Protein 6GAQ (pdb70)

InterPro domains:
  IPR001094 Flavodoxin-like [PR00369] (12-25)
  IPR001094 Flavodoxin-like [PR00369] (60-71)
  IPR001094 Flavodoxin-like [PR00369] (89-99)
  IPR008254 Flavodoxin/nitric oxide synthase [PF00258] (13-141)
  IPR008254 Flavodoxin/nitric oxide synthase [PS50902] (11-151)
  IPR010087 Flavodoxin, short chain [TIGR01753] (11-150)
  IPR029039 Flavoprotein-like superfamily [G3DSA:3.40.50.360] (1-154)
  IPR029039 Flavoprotein-like superfamily [SSF52218] (10-153)
  IPR050619 Flavodoxin [PTHR42809] (9-153)

CATH classification: 3.40.50.360

Organism: Bacillus cereus (strain ATCC 14579 / DSM 31 / CCUG 7414 / JCM 2152 / NBRC 15305 / NCIMB 9373 / NCTC 2599 / NRRL B-3711) (NCBI:txid226900)

Structure (mmCIF, N/CA/C/O backbone):
data_6GAQ
#
_entry.id   6GAQ
#
_cell.length_a   101.010
_cell.length_b   125.451
_cell.length_c   59.260
_cell.angle_alpha   90.00
_cell.angle_beta   90.00
_cell.angle_gamma   90.00
#
_symmetry.space_group_name_H-M   'C 2 2 21'
#
loop_
_entity.id
_entity.type
_entity.pdbx_description
1 polymer Flavodoxin
2 non-polymer 'FLAVIN MONONUCLEOTIDE'
3 non-polymer 'CALCIUM ION'
4 non-polymer 'TETRAETHYLENE GLYCOL'
5 non-polymer 'SODIUM ION'
6 water water
#
loop_
_atom_site.group_PDB
_atom_site.id
_atom_site.type_symbol
_atom_site.label_atom_id
_atom_site.label_alt_id
_atom_site.label_comp_id
_atom_site.label_asym_id
_atom_site.label_entity_id
_atom_site.label_seq_id
_atom_site.pdbx_PDB_ins_code
_atom_site.Cartn_x
_atom_site.Cartn_y
_atom_site.Cartn_z
_atom_site.occupancy
_atom_site.B_iso_or_equiv
_atom_site.auth_seq_id
_atom_site.auth_comp_id
_atom_site.auth_asym_id
_atom_site.auth_atom_id
_atom_site.pdbx_PDB_model_num
ATOM 1 N N . ALA A 1 9 ? -44.812 -19.937 -24.570 1.00 73.86 9 ALA A N 1
ATOM 2 C CA . ALA A 1 9 ? -43.749 -19.597 -23.631 1.00 64.62 9 ALA A CA 1
ATOM 3 C C . ALA A 1 9 ? -44.314 -19.399 -22.229 1.00 64.28 9 ALA A C 1
ATOM 4 O O . ALA A 1 9 ? -45.407 -18.855 -22.064 1.00 74.01 9 ALA A O 1
ATOM 6 N N . LYS A 1 10 ? -43.567 -19.838 -21.216 1.00 55.18 10 LYS A N 1
ATOM 7 C CA . LYS A 1 10 ? -44.063 -19.766 -19.847 1.00 45.34 10 LYS A CA 1
ATOM 8 C C . LYS A 1 10 ? -43.014 -19.251 -18.869 1.00 47.19 10 LYS A C 1
ATOM 9 O O . LYS A 1 10 ? -43.036 -18.074 -18.498 1.00 59.69 10 LYS A O 1
ATOM 15 N N . ILE A 1 11 ? -42.107 -20.120 -18.430 1.00 35.00 11 ILE A N 1
ATOM 16 C CA . ILE A 1 11 ? -41.132 -19.788 -17.398 1.00 49.34 11 ILE A CA 1
ATOM 17 C C . ILE A 1 11 ? -39.738 -19.785 -18.008 1.00 31.19 11 ILE A C 1
ATOM 18 O O . ILE A 1 11 ? -39.377 -20.692 -18.767 1.00 36.95 11 ILE A O 1
ATOM 23 N N . LEU A 1 12 ? -38.958 -18.759 -17.674 1.00 31.63 12 LEU A N 1
ATOM 24 C CA . LEU A 1 12 ? -37.592 -18.611 -18.155 1.00 36.64 12 LEU A CA 1
ATOM 25 C C . LEU A 1 12 ? -36.626 -18.645 -16.980 1.00 41.69 12 LEU A C 1
ATOM 26 O O . LEU A 1 12 ? -36.863 -18.005 -15.949 1.00 40.13 12 LEU A O 1
ATOM 31 N N . ILE A 1 13 ? -35.538 -19.392 -17.141 1.00 27.33 13 ILE A N 1
ATOM 32 C CA . ILE A 1 13 ? -34.475 -19.473 -16.146 1.00 32.28 13 ILE A CA 1
ATOM 33 C C . ILE A 1 13 ? -33.221 -18.894 -16.790 1.00 36.98 13 ILE A C 1
ATOM 34 O O . ILE A 1 13 ? -32.565 -19.557 -17.602 1.00 44.60 13 ILE A O 1
ATOM 39 N N . ALA A 1 14 ? -32.888 -17.656 -16.437 1.00 36.13 14 ALA A N 1
ATOM 40 C CA . ALA A 1 14 ? -31.674 -17.000 -16.905 1.00 33.67 14 ALA A CA 1
ATOM 41 C C . ALA A 1 14 ? -30.656 -17.002 -15.772 1.00 26.87 14 ALA A C 1
ATOM 42 O O . ALA A 1 14 ? -30.928 -16.473 -14.689 1.00 39.25 14 ALA A O 1
ATOM 44 N N . TYR A 1 15 ? -29.491 -17.598 -16.017 1.00 25.68 15 TYR A N 1
ATOM 45 C CA . TYR A 1 15 ? -28.498 -17.793 -14.973 1.00 36.59 15 TYR A CA 1
ATOM 46 C C . TYR A 1 15 ? -27.130 -17.305 -15.428 1.00 30.04 15 TYR A C 1
ATOM 47 O O . TYR A 1 15 ? -26.795 -17.349 -16.615 1.00 34.26 15 TYR A O 1
ATOM 56 N N . ALA A 1 16 ? -26.343 -16.841 -14.459 1.00 42.04 16 ALA A N 1
ATOM 57 C CA . ALA A 1 16 ? -24.944 -16.479 -14.660 1.00 32.66 16 ALA A CA 1
ATOM 58 C C . ALA A 1 16 ? -24.099 -17.435 -13.830 1.00 33.17 16 ALA A C 1
ATOM 59 O O . ALA A 1 16 ? -24.182 -17.433 -12.597 1.00 46.18 16 ALA A O 1
ATOM 61 N N . SER A 1 17 ? -23.294 -18.255 -14.501 1.00 53.90 17 SER A N 1
ATOM 62 C CA . SER A 1 17 ? -22.461 -19.234 -13.821 1.00 36.71 17 SER A CA 1
ATOM 63 C C . SER A 1 17 ? -21.074 -19.245 -14.441 1.00 36.88 17 SER A C 1
ATOM 64 O O . SER A 1 17 ? -20.931 -19.213 -15.666 1.00 59.90 17 SER A O 1
ATOM 67 N N . MET A 1 18 ? -20.057 -19.291 -13.585 1.00 44.26 18 MET A N 1
ATOM 68 C CA . MET A 1 18 ? -18.664 -19.349 -14.010 1.00 43.27 18 MET A CA 1
ATOM 69 C C . MET A 1 18 ? -18.009 -20.692 -13.732 1.00 42.97 18 MET A C 1
ATOM 70 O O . MET A 1 18 ? -17.296 -21.214 -14.592 1.00 44.14 18 MET A O 1
ATOM 75 N N . SER A 1 19 ? -18.240 -21.272 -12.555 1.00 49.97 19 SER A N 1
ATOM 76 C CA . SER A 1 19 ? -17.655 -22.555 -12.193 1.00 41.67 19 SER A CA 1
ATOM 77 C C . SER A 1 19 ? -18.674 -23.687 -12.145 1.00 27.42 19 SER A C 1
ATOM 78 O O . SER A 1 19 ? -18.312 -24.810 -11.778 1.00 44.24 19 SER A O 1
ATOM 81 N N . GLY A 1 20 ? -19.933 -23.427 -12.497 1.00 38.12 20 GLY A N 1
ATOM 82 C CA . GLY A 1 20 ? -20.924 -24.470 -12.658 1.00 22.35 20 GLY A CA 1
ATOM 83 C C . GLY A 1 20 ? -21.882 -24.654 -11.498 1.00 48.88 20 GLY A C 1
ATOM 84 O O . GLY A 1 20 ? -22.855 -25.404 -11.641 1.00 51.51 20 GLY A O 1
ATOM 85 N N . ASN A 1 21 ? -21.644 -23.998 -10.359 1.00 30.90 21 ASN A N 1
ATOM 86 C CA . ASN A 1 21 ? -22.510 -24.201 -9.201 1.00 38.95 21 ASN A CA 1
ATOM 87 C C . ASN A 1 21 ? -23.905 -23.636 -9.447 1.00 36.13 21 ASN A C 1
ATOM 88 O O . ASN A 1 21 ? -24.909 -24.322 -9.223 1.00 34.32 21 ASN A O 1
ATOM 93 N N . THR A 1 22 ? -23.987 -22.384 -9.903 1.00 32.10 22 THR A N 1
ATOM 94 C CA . THR A 1 22 ? -25.288 -21.794 -10.207 1.00 40.97 22 THR A CA 1
ATOM 95 C C . THR A 1 22 ? -25.961 -22.521 -11.364 1.00 37.56 22 THR A C 1
ATOM 96 O O . THR A 1 22 ? -27.185 -22.700 -11.369 1.00 44.68 22 THR A O 1
ATOM 100 N N . GLU A 1 23 ? -25.173 -22.945 -12.355 1.00 37.00 23 GLU A N 1
ATOM 101 C CA . GLU A 1 23 ? -25.722 -23.702 -13.476 1.00 49.70 23 GLU A CA 1
ATOM 102 C C . GLU A 1 23 ? -26.366 -24.999 -13.002 1.00 38.91 23 GLU A C 1
ATOM 103 O O . GLU A 1 23 ? -27.433 -25.387 -13.494 1.00 35.16 23 GLU A O 1
ATOM 109 N N . SER A 1 24 ? -25.735 -25.680 -12.043 1.00 33.20 24 SER A N 1
ATOM 110 C CA . SER A 1 24 ? -26.310 -26.910 -11.505 1.00 32.42 24 SER A CA 1
ATOM 111 C C . SER A 1 24 ? -27.619 -26.633 -10.777 1.00 28.90 24 SER A C 1
ATOM 112 O O . SER A 1 24 ? -28.552 -27.444 -10.831 1.00 27.61 24 SER A O 1
ATOM 115 N N . ILE A 1 25 ? -27.706 -25.494 -10.087 1.00 34.79 25 ILE A N 1
ATOM 116 C CA . ILE A 1 25 ? -28.962 -25.104 -9.453 1.00 39.23 25 ILE A CA 1
ATOM 117 C C . ILE A 1 25 ? -30.028 -24.847 -10.508 1.00 34.63 25 ILE A C 1
ATOM 118 O O . ILE A 1 25 ? -31.191 -25.240 -10.348 1.00 31.73 25 ILE A O 1
ATOM 123 N N . ALA A 1 26 ? -29.649 -24.183 -11.603 1.00 23.03 26 ALA A N 1
ATOM 124 C CA . ALA A 1 26 ? -30.602 -23.909 -12.673 1.00 22.97 26 ALA A CA 1
ATOM 125 C C . ALA A 1 26 ? -31.126 -25.200 -13.289 1.00 28.48 26 ALA A C 1
ATOM 126 O O . ALA A 1 26 ? -32.304 -25.287 -13.658 1.00 26.59 26 ALA A O 1
ATOM 128 N N . ASP A 1 27 ? -30.267 -26.216 -13.404 1.00 31.00 27 ASP A N 1
ATOM 129 C CA . ASP A 1 27 ? -30.700 -27.492 -13.966 1.00 28.95 27 ASP A CA 1
ATOM 130 C C . ASP A 1 27 ? -31.709 -28.183 -13.057 1.00 26.71 27 ASP A C 1
ATOM 131 O O . ASP A 1 27 ? -32.695 -28.756 -13.537 1.00 32.27 27 ASP A O 1
ATOM 136 N N . LEU A 1 28 ? -31.480 -28.141 -11.742 1.00 35.51 28 LEU A N 1
ATOM 137 C CA . LEU A 1 28 ? -32.403 -28.779 -10.810 1.00 25.78 28 LEU A CA 1
ATOM 138 C C . LEU A 1 28 ? -33.767 -28.100 -10.832 1.00 23.95 28 LEU A C 1
ATOM 139 O O . LEU A 1 28 ? -34.804 -28.773 -10.822 1.00 26.15 28 LEU A O 1
ATOM 144 N N . ILE A 1 29 ? -33.787 -26.766 -10.871 1.00 25.58 29 ILE A N 1
ATOM 145 C CA . ILE A 1 29 ? -35.055 -26.042 -10.861 1.00 29.11 29 ILE A CA 1
ATOM 146 C C . ILE A 1 29 ? -35.851 -26.332 -12.128 1.00 33.65 29 ILE A C 1
ATOM 147 O O . ILE A 1 29 ? -37.076 -26.496 -12.082 1.00 32.90 29 ILE A O 1
ATOM 152 N N . LYS A 1 30 ? -35.171 -26.405 -13.276 1.00 35.93 30 LYS A N 1
ATOM 153 C CA . LYS A 1 30 ? -35.865 -26.670 -14.533 1.00 33.19 30 LYS A CA 1
ATOM 154 C C . LYS A 1 30 ? -36.542 -28.034 -14.518 1.00 36.14 30 LYS A C 1
ATOM 155 O O . LYS A 1 30 ? -37.684 -28.174 -14.973 1.00 35.49 30 LYS A O 1
ATOM 161 N N . VAL A 1 31 ? -35.853 -29.050 -13.996 1.00 27.90 31 VAL A N 1
ATOM 162 C CA . VAL A 1 31 ? -36.404 -30.402 -13.988 1.00 26.65 31 VAL A CA 1
ATOM 163 C C . VAL A 1 31 ? -37.666 -30.463 -13.135 1.00 35.11 31 VAL A C 1
ATOM 164 O O . VAL A 1 31 ? -38.659 -31.098 -13.513 1.00 30.93 31 VAL A O 1
ATOM 168 N N . SER A 1 32 ? -37.654 -29.798 -11.976 1.00 40.70 32 SER A N 1
ATOM 169 C CA . SER A 1 32 ? -38.863 -29.715 -11.160 1.00 32.61 32 SER A CA 1
ATOM 170 C C . SER A 1 32 ? -39.974 -28.995 -11.910 1.00 37.56 32 SER A C 1
ATOM 171 O O . SER A 1 32 ? -41.122 -29.454 -11.939 1.00 39.45 32 SER A O 1
ATOM 174 N N . LEU A 1 33 ? -39.646 -27.856 -12.523 1.00 40.27 33 LEU A N 1
ATOM 175 C CA . LEU A 1 33 ? -40.627 -27.119 -13.306 1.00 38.13 33 LEU A CA 1
ATOM 176 C C . LEU A 1 33 ? -41.065 -27.884 -14.546 1.00 33.21 33 LEU A C 1
ATOM 177 O O . LEU A 1 33 ? -42.119 -27.573 -15.105 1.00 51.13 33 LEU A O 1
ATOM 182 N N . ASP A 1 34 ? -40.275 -28.863 -14.996 1.00 42.79 34 ASP A N 1
ATOM 183 C CA . ASP A 1 34 ? -40.705 -29.712 -16.102 1.00 33.01 34 ASP A CA 1
ATOM 184 C C . ASP A 1 34 ? -41.836 -30.639 -15.675 1.00 43.01 34 ASP A C 1
ATOM 185 O O . ASP A 1 34 ? -42.764 -30.892 -16.450 1.00 37.90 34 ASP A O 1
ATOM 190 N N . ALA A 1 35 ? -41.768 -31.158 -14.445 1.00 37.53 35 ALA A N 1
ATOM 191 C CA . ALA A 1 35 ? -42.742 -32.148 -13.993 1.00 29.79 35 ALA A CA 1
ATOM 192 C C . ALA A 1 35 ? -44.151 -31.573 -13.976 1.00 32.25 35 ALA A C 1
ATOM 193 O O . ALA A 1 35 ? -45.116 -32.266 -14.320 1.00 53.23 35 ALA A O 1
ATOM 195 N N . PHE A 1 36 ? -44.294 -30.320 -13.557 1.00 36.59 36 PHE A N 1
ATOM 196 C CA . PHE A 1 36 ? -45.489 -29.557 -13.882 1.00 41.27 36 PHE A CA 1
ATOM 197 C C . PHE A 1 36 ? -45.395 -29.168 -15.350 1.00 53.78 36 PHE A C 1
ATOM 198 O O . PHE A 1 36 ? -44.380 -28.620 -15.784 1.00 67.17 36 PHE A O 1
ATOM 206 N N . ASP A 1 37 ? -46.437 -29.458 -16.123 1.00 53.15 37 ASP A N 1
ATOM 207 C CA . ASP A 1 37 ? -46.313 -29.333 -17.572 1.00 63.55 37 ASP A CA 1
ATOM 208 C C . ASP A 1 37 ? -46.128 -27.885 -18.021 1.00 53.21 37 ASP A C 1
ATOM 209 O O . ASP A 1 37 ? -46.825 -27.410 -18.924 1.00 62.77 37 ASP A O 1
ATOM 214 N N . HIS A 1 38 ? -45.165 -27.194 -17.410 1.00 39.97 38 HIS A N 1
ATOM 215 C CA . HIS A 1 38 ? -44.773 -25.847 -17.788 1.00 44.26 38 HIS A CA 1
ATOM 216 C C . HIS A 1 38 ? -43.753 -25.892 -18.923 1.00 45.69 38 HIS A C 1
ATOM 217 O O . HIS A 1 38 ? -43.093 -26.907 -19.163 1.00 46.59 38 HIS A O 1
ATOM 224 N N . GLU A 1 39 ? -43.623 -24.765 -19.619 1.00 54.74 39 GLU A N 1
ATOM 225 C CA . GLU A 1 39 ? -42.652 -24.608 -20.698 1.00 42.49 39 GLU A CA 1
ATOM 226 C C . GLU A 1 39 ? -41.451 -23.852 -20.140 1.00 38.42 39 GLU A C 1
ATOM 227 O O . GLU A 1 39 ? -41.529 -22.643 -19.899 1.00 44.31 39 GLU A O 1
ATOM 233 N N . VAL A 1 40 ? -40.344 -24.560 -19.940 1.00 26.22 40 VAL A N 1
ATOM 234 C CA . VAL A 1 40 ? -39.205 -24.052 -19.183 1.00 44.95 40 VAL A CA 1
ATOM 235 C C . VAL A 1 40 ? -38.022 -23.894 -20.129 1.00 34.72 40 VAL A C 1
ATOM 236 O O . VAL A 1 40 ? -37.477 -24.885 -20.631 1.00 42.21 40 VAL A O 1
ATOM 240 N N . VAL A 1 41 ? -37.612 -22.647 -20.359 1.00 31.83 41 VAL A N 1
ATOM 241 C CA . VAL A 1 41 ? -36.444 -22.323 -21.172 1.00 35.90 41 VAL A CA 1
ATOM 242 C C . VAL A 1 41 ? -35.280 -22.005 -20.245 1.00 39.74 41 VAL A C 1
ATOM 243 O O . VAL A 1 41 ? -35.447 -21.314 -19.231 1.00 42.95 41 VAL A O 1
ATOM 247 N N . LEU A 1 42 ? -34.097 -22.513 -20.588 1.00 31.44 42 LEU A N 1
ATOM 248 C CA . LEU A 1 42 ? -32.895 -22.369 -19.774 1.00 32.74 42 LEU A CA 1
ATOM 249 C C . LEU A 1 42 ? -31.845 -21.622 -20.584 1.00 47.75 42 LEU A C 1
ATOM 250 O O . LEU A 1 42 ? -31.391 -22.118 -21.621 1.00 47.12 42 LEU A O 1
ATOM 255 N N . GLN A 1 43 ? -31.456 -20.437 -20.112 1.00 43.82 43 GLN A N 1
ATOM 256 C CA . GLN A 1 43 ? -30.551 -19.574 -20.857 1.00 51.08 43 GLN A CA 1
ATOM 257 C C . GLN A 1 43 ? -29.519 -18.954 -19.927 1.00 46.41 43 GLN A C 1
ATOM 258 O O . GLN A 1 43 ? -29.762 -18.778 -18.731 1.00 47.41 43 GLN A O 1
ATOM 264 N N . GLU A 1 44 ? -28.361 -18.625 -20.494 1.00 39.59 44 GLU A N 1
ATOM 265 C CA . GLU A 1 44 ? -27.391 -17.787 -19.808 1.00 42.46 44 GLU A CA 1
ATOM 266 C C . GLU A 1 44 ? -27.760 -16.320 -19.995 1.00 45.40 44 GLU A C 1
ATOM 267 O O . GLU A 1 44 ? -28.268 -15.916 -21.045 1.00 47.34 44 GLU A O 1
ATOM 273 N N . MET A 1 45 ? -27.507 -15.517 -18.961 1.00 44.38 45 MET A N 1
ATOM 274 C CA . MET A 1 45 ? -27.925 -14.121 -18.987 1.00 55.93 45 MET A CA 1
ATOM 275 C C . MET A 1 45 ? -26.911 -13.201 -19.652 1.00 35.93 45 MET A C 1
ATOM 276 O O . MET A 1 45 ? -27.258 -12.065 -19.994 1.00 66.12 45 MET A O 1
ATOM 281 N N . GLU A 1 46 ? -25.675 -13.653 -19.836 1.00 36.85 46 GLU A N 1
ATOM 282 C CA . GLU A 1 46 ? -24.694 -12.856 -20.555 1.00 51.76 46 GLU A CA 1
ATOM 283 C C . GLU A 1 46 ? -25.077 -12.753 -22.027 1.00 63.77 46 GLU A C 1
ATOM 284 O O . GLU A 1 46 ? -25.580 -13.706 -22.629 1.00 70.72 46 GLU A O 1
ATOM 290 N N . GLY A 1 47 ? -24.844 -11.574 -22.606 1.00 48.85 47 GLY A N 1
ATOM 291 C CA . GLY A 1 47 ? -25.119 -11.348 -24.014 1.00 60.15 47 GLY A CA 1
ATOM 292 C C . GLY A 1 47 ? -26.590 -11.459 -24.352 1.00 61.97 47 GLY A C 1
ATOM 293 O O . GLY A 1 47 ? -26.978 -11.464 -25.524 1.00 77.58 47 GLY A O 1
ATOM 294 N N . MET A 1 48 ? -27.414 -11.542 -23.314 1.00 62.62 48 MET A N 1
ATOM 295 C CA . MET A 1 48 ? -28.849 -11.741 -23.444 1.00 60.88 48 MET A CA 1
ATOM 296 C C . MET A 1 48 ? -29.545 -10.393 -23.309 1.00 54.47 48 MET A C 1
ATOM 297 O O . MET A 1 48 ? -29.486 -9.763 -22.247 1.00 60.96 48 MET A O 1
ATOM 302 N N . ASP A 1 49 ? -30.186 -9.949 -24.386 1.00 68.99 49 ASP A N 1
ATOM 303 C CA . ASP A 1 49 ? -30.954 -8.715 -24.340 1.00 68.88 49 ASP A CA 1
ATOM 304 C C . ASP A 1 49 ? -32.146 -8.889 -23.408 1.00 64.80 49 ASP A C 1
ATOM 305 O O . ASP A 1 49 ? -32.950 -9.811 -23.575 1.00 55.20 49 ASP A O 1
ATOM 310 N N . ALA A 1 50 ? -32.256 -8.000 -22.419 1.00 52.02 50 ALA A N 1
ATOM 311 C CA . ALA A 1 50 ? -33.270 -8.134 -21.379 1.00 50.88 50 ALA A CA 1
ATOM 312 C C . ALA A 1 50 ? -34.695 -7.994 -21.901 1.00 40.09 50 ALA A C 1
ATOM 313 O O . ALA A 1 50 ? -35.637 -8.237 -21.139 1.00 63.04 50 ALA A O 1
ATOM 315 N N . GLU A 1 51 ? -34.878 -7.611 -23.168 1.00 52.13 51 GLU A N 1
ATOM 316 C CA . GLU A 1 51 ? -36.218 -7.518 -23.737 1.00 59.72 51 GLU A CA 1
ATOM 317 C C . GLU A 1 51 ? -36.912 -8.871 -23.811 1.00 48.12 51 GLU A C 1
ATOM 318 O O . GLU A 1 51 ? -38.147 -8.922 -23.840 1.00 53.76 51 GLU A O 1
ATOM 324 N N . GLU A 1 52 ? -36.146 -9.964 -23.836 1.00 41.59 52 GLU A N 1
ATOM 325 C CA . GLU A 1 52 ? -36.711 -11.291 -24.054 1.00 47.75 52 GLU A CA 1
ATOM 326 C C . GLU A 1 52 ? -37.625 -11.743 -22.921 1.00 53.54 52 GLU A C 1
ATOM 327 O O . GLU A 1 52 ? -38.433 -12.656 -23.124 1.00 47.93 52 GLU A O 1
ATOM 333 N N . LEU A 1 53 ? -37.520 -11.129 -21.740 1.00 48.45 53 LEU A N 1
ATOM 334 C CA . LEU A 1 53 ? -38.256 -11.610 -20.575 1.00 49.12 53 LEU A CA 1
ATOM 335 C C . LEU A 1 53 ? -39.761 -11.412 -20.698 1.00 52.92 53 LEU A C 1
ATOM 336 O O . LEU A 1 53 ? -40.521 -12.114 -20.024 1.00 54.26 53 LEU A O 1
ATOM 341 N N . LEU A 1 54 ? -40.210 -10.483 -21.542 1.00 46.20 54 LEU A N 1
ATOM 342 C CA . LEU A 1 54 ? -41.624 -10.134 -21.602 1.00 50.96 54 LEU A CA 1
ATOM 343 C C . LEU A 1 54 ? -42.469 -11.162 -22.343 1.00 48.12 54 LEU A C 1
ATOM 344 O O . LEU A 1 54 ? -43.701 -11.079 -22.288 1.00 51.59 54 LEU A O 1
ATOM 349 N N . ALA A 1 55 ? -41.848 -12.123 -23.028 1.00 40.55 55 ALA A N 1
ATOM 350 C CA . ALA A 1 55 ? -42.606 -13.188 -23.670 1.00 48.98 55 ALA A CA 1
ATOM 351 C C . ALA A 1 55 ? -43.080 -14.243 -22.681 1.00 55.47 55 ALA A C 1
ATOM 352 O O . ALA A 1 55 ? -43.970 -15.031 -23.016 1.00 56.02 55 ALA A O 1
ATOM 354 N N . TYR A 1 56 ? -42.521 -14.263 -21.476 1.00 50.90 56 TYR A N 1
ATOM 355 C CA . TYR A 1 56 ? -42.775 -15.309 -20.499 1.00 48.24 56 TYR A CA 1
ATOM 356 C C . TYR A 1 56 ? -43.822 -14.872 -19.481 1.00 55.23 56 TYR A C 1
ATOM 357 O O . TYR A 1 56 ? -44.065 -13.681 -19.272 1.00 57.35 56 TYR A O 1
ATOM 366 N N . ASP A 1 57 ? -44.447 -15.866 -18.850 1.00 49.70 57 ASP A N 1
ATOM 367 C CA . ASP A 1 57 ? -45.318 -15.619 -17.709 1.00 48.97 57 ASP A CA 1
ATOM 368 C C . ASP A 1 57 ? -44.553 -15.627 -16.394 1.00 48.89 57 ASP A C 1
A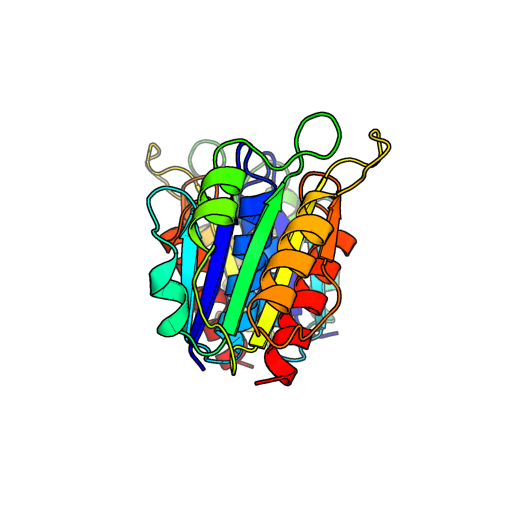TOM 369 O O . ASP A 1 57 ? -44.911 -14.888 -15.469 1.00 54.16 57 ASP A O 1
ATOM 374 N N . GLY A 1 58 ? -43.511 -16.443 -16.296 1.00 47.65 58 GLY A N 1
ATOM 375 C CA . GLY A 1 58 ? -42.651 -16.446 -15.131 1.00 25.48 58 GLY A CA 1
ATOM 376 C C . GLY A 1 58 ? -41.200 -16.341 -15.539 1.00 31.45 58 GLY A C 1
ATOM 377 O O . GLY A 1 58 ? -40.801 -16.772 -16.621 1.00 33.87 58 GLY A O 1
ATOM 378 N N . ILE A 1 59 ? -40.403 -15.742 -14.656 1.00 36.88 59 ILE A N 1
ATOM 379 C CA . ILE A 1 59 ? -38.983 -15.520 -14.904 1.00 34.79 59 ILE A CA 1
ATOM 380 C C . ILE A 1 59 ? -38.219 -15.797 -13.618 1.00 40.90 59 ILE A C 1
ATOM 381 O O . ILE A 1 59 ? -38.533 -15.225 -12.570 1.00 42.20 59 ILE A O 1
ATOM 386 N N . ILE A 1 60 ? -37.215 -16.665 -13.693 1.00 31.38 60 ILE A N 1
ATOM 387 C CA . ILE A 1 60 ? -36.372 -16.990 -12.548 1.00 43.81 60 ILE A CA 1
ATOM 388 C C . ILE A 1 60 ? -34.939 -16.633 -12.911 1.00 32.61 60 ILE A C 1
ATOM 389 O O . ILE A 1 60 ? -34.341 -17.257 -13.798 1.00 36.47 60 ILE A O 1
ATOM 394 N N . LEU A 1 61 ? -34.386 -15.634 -12.233 1.00 35.00 61 LEU A N 1
ATOM 395 C CA . LEU A 1 61 ? -33.002 -15.240 -12.436 1.00 36.25 61 LEU A CA 1
ATOM 396 C C . LEU A 1 61 ? -32.099 -15.959 -11.442 1.00 34.42 61 LEU A C 1
ATOM 397 O O . LEU A 1 61 ? -32.522 -16.339 -10.347 1.00 48.29 61 LEU A O 1
ATOM 402 N N . GLY A 1 62 ? -30.844 -16.144 -11.838 1.00 29.40 62 GLY A N 1
ATOM 403 C CA . GLY A 1 62 ? -29.868 -16.789 -10.984 1.00 33.01 62 GLY A CA 1
ATOM 404 C C . GLY A 1 62 ? -28.463 -16.294 -11.246 1.00 37.55 62 GLY A C 1
ATOM 405 O O . GLY A 1 62 ? -28.071 -16.114 -12.402 1.00 39.28 62 GLY A O 1
ATOM 406 N N . SER A 1 63 ? -27.692 -16.064 -10.188 1.00 25.51 63 SER A N 1
ATOM 407 C CA . SER A 1 63 ? -26.342 -15.548 -10.358 1.00 26.97 63 SER A CA 1
ATOM 408 C C . SER A 1 63 ? -25.517 -15.860 -9.121 1.00 37.45 63 SER A C 1
ATOM 409 O O . SER A 1 63 ? -26.028 -15.858 -7.998 1.00 35.69 63 SER A O 1
ATOM 412 N N . TYR A 1 64 ? -24.236 -16.131 -9.345 1.00 26.46 64 TYR A N 1
ATOM 413 C CA . TYR A 1 64 ? -23.291 -16.225 -8.248 1.00 22.87 64 TYR A CA 1
ATOM 414 C C . TYR A 1 64 ? -22.843 -14.828 -7.832 1.00 35.38 64 TYR A C 1
ATOM 415 O O . TYR A 1 64 ? -23.048 -13.842 -8.545 1.00 40.42 64 TYR A O 1
ATOM 424 N N . THR A 1 65 ? -22.237 -14.747 -6.653 1.00 47.44 65 THR A N 1
ATOM 425 C CA . THR A 1 65 ? -21.754 -13.483 -6.118 1.00 40.81 65 THR A CA 1
ATOM 426 C C . THR A 1 65 ? -20.239 -13.414 -6.251 1.00 37.81 65 THR A C 1
ATOM 427 O O . THR A 1 65 ? -19.534 -14.381 -5.948 1.00 41.69 65 THR A O 1
ATOM 431 N N . TRP A 1 66 ? -19.743 -12.269 -6.716 1.00 51.03 66 TRP A N 1
ATOM 432 C CA . TRP A 1 66 ? -18.321 -12.056 -6.901 1.00 47.81 66 TRP A CA 1
ATOM 433 C C . TRP A 1 66 ? -17.788 -11.136 -5.799 1.00 49.93 66 TRP A C 1
ATOM 434 O O . TRP A 1 66 ? -18.444 -10.939 -4.766 1.00 55.45 66 TRP A O 1
ATOM 445 N N . GLY A 1 67 ? -16.603 -10.571 -6.024 1.00 56.64 67 GLY A N 1
ATOM 446 C CA . GLY A 1 67 ? -15.888 -9.812 -5.014 1.00 50.53 67 GLY A CA 1
ATOM 447 C C . GLY A 1 67 ? -16.666 -8.708 -4.326 1.00 64.60 67 GLY A C 1
ATOM 448 O O . GLY A 1 67 ? -17.279 -7.861 -4.983 1.00 70.43 67 GLY A O 1
ATOM 449 N N . ASP A 1 68 ? -16.643 -8.722 -2.990 1.00 61.31 68 ASP A N 1
ATOM 450 C CA . ASP A 1 68 ? -17.252 -7.678 -2.161 1.00 54.84 68 ASP A CA 1
ATOM 451 C C . ASP A 1 68 ? -18.758 -7.581 -2.392 1.00 42.95 68 ASP A C 1
ATOM 452 O O . ASP A 1 68 ? -19.326 -6.489 -2.460 1.00 64.98 68 ASP A O 1
ATOM 457 N N . GLY A 1 69 ? -19.413 -8.734 -2.509 1.00 42.62 69 GLY A N 1
ATOM 458 C CA . GLY A 1 69 ? -20.853 -8.759 -2.681 1.00 50.40 69 GLY A CA 1
ATOM 459 C C . GLY A 1 69 ? -21.350 -8.126 -3.958 1.00 52.82 69 GLY A C 1
ATOM 460 O O . GLY A 1 69 ? -22.544 -7.841 -4.075 1.00 55.32 69 GLY A O 1
ATOM 461 N N . GLU A 1 70 ? -20.466 -7.892 -4.922 1.00 52.57 70 GLU A N 1
ATOM 462 C CA . GLU A 1 70 ? -20.851 -7.295 -6.190 1.00 56.37 70 GLU A CA 1
ATOM 463 C C . GLU A 1 70 ? -21.276 -8.372 -7.178 1.00 59.79 70 GLU A C 1
ATOM 464 O O . GLU A 1 70 ? -20.848 -9.527 -7.093 1.00 58.40 70 GLU A O 1
ATOM 470 N N . LEU A 1 71 ? -22.132 -7.980 -8.117 1.00 51.13 71 LEU A N 1
ATOM 471 C CA . LEU A 1 71 ? -22.483 -8.866 -9.210 1.00 37.28 71 LEU A CA 1
ATOM 472 C C . LEU A 1 71 ? -21.236 -9.182 -10.032 1.00 43.96 71 LEU A C 1
ATOM 473 O O . LEU A 1 71 ? -20.330 -8.350 -10.146 1.00 49.16 71 LEU A O 1
ATOM 478 N N . PRO A 1 72 ? -21.153 -10.380 -10.606 1.00 41.98 72 PRO A N 1
ATOM 479 C CA . PRO A 1 72 ? -20.047 -10.673 -11.519 1.00 31.74 72 PRO A CA 1
ATOM 480 C C . PRO A 1 72 ? -20.110 -9.775 -12.744 1.00 56.01 72 PRO A C 1
ATOM 481 O O . PRO A 1 72 ? -21.156 -9.219 -13.090 1.00 51.51 72 PRO A O 1
ATOM 485 N N . PHE A 1 73 ? -18.954 -9.630 -13.397 1.00 62.03 73 PHE A N 1
ATOM 486 C CA . PHE A 1 73 ? -18.846 -8.775 -14.576 1.00 73.33 73 PHE A CA 1
ATOM 487 C C . PHE A 1 73 ? -19.885 -9.121 -15.635 1.00 73.61 73 PHE A C 1
ATOM 488 O O . PHE A 1 73 ? -20.350 -8.238 -16.364 1.00 62.44 73 PHE A O 1
ATOM 496 N N . GLU A 1 74 ? -20.267 -10.395 -15.724 1.00 66.17 74 GLU A N 1
ATOM 497 C CA . GLU A 1 74 ? -21.188 -10.847 -16.760 1.00 71.10 74 GLU A CA 1
ATOM 498 C C . GLU A 1 74 ? -22.627 -10.448 -16.461 1.00 77.36 74 GLU A C 1
ATOM 499 O O . GLU A 1 74 ? -23.418 -10.245 -17.390 1.00 65.45 74 GLU A O 1
ATOM 505 N N . ALA A 1 75 ? -22.986 -10.342 -15.180 1.00 71.57 75 ALA A N 1
ATOM 506 C CA . ALA A 1 75 ? -24.366 -10.115 -14.775 1.00 56.59 75 ALA A CA 1
ATOM 507 C C . ALA A 1 75 ? -24.709 -8.648 -14.567 1.00 55.98 75 ALA A C 1
ATOM 508 O O . ALA A 1 75 ? -25.891 -8.293 -14.636 1.00 34.55 75 ALA A O 1
ATOM 510 N N . GLU A 1 76 ? -23.717 -7.791 -14.310 1.00 64.80 76 GLU A N 1
ATOM 511 C CA . GLU A 1 76 ? -24.008 -6.374 -14.119 1.00 61.09 76 GLU A CA 1
ATOM 512 C C . GLU A 1 76 ? -24.514 -5.729 -15.402 1.00 58.65 76 GLU A C 1
ATOM 513 O O . GLU A 1 76 ? -25.369 -4.837 -15.350 1.00 47.50 76 GLU A O 1
ATOM 519 N N . ASP A 1 77 ? -24.004 -6.163 -16.557 1.00 62.64 77 ASP A N 1
ATOM 520 C CA . ASP A 1 77 ? -24.511 -5.651 -17.825 1.00 63.19 77 ASP A CA 1
ATOM 521 C C . ASP A 1 77 ? -25.974 -6.030 -18.016 1.00 53.27 77 ASP A C 1
ATOM 522 O O . ASP A 1 77 ? -26.801 -5.189 -18.385 1.00 39.86 77 ASP A O 1
ATOM 527 N N . PHE A 1 78 ? -26.314 -7.296 -17.758 1.00 41.93 78 PHE A N 1
ATOM 528 C CA . PHE A 1 78 ? -27.707 -7.722 -17.845 1.00 39.28 78 PHE A CA 1
ATOM 529 C C . PHE A 1 78 ? -28.564 -7.059 -16.774 1.00 53.61 78 PHE A C 1
ATOM 530 O O . PHE A 1 78 ? -29.739 -6.760 -17.019 1.00 47.29 78 PHE A O 1
ATOM 538 N N . HIS A 1 79 ? -28.002 -6.830 -15.585 1.00 49.47 79 HIS A N 1
ATOM 539 C CA . HIS A 1 79 ? -28.756 -6.171 -14.524 1.00 49.78 79 HIS A CA 1
ATOM 540 C C . HIS A 1 79 ? -29.041 -4.717 -14.881 1.00 54.76 79 HIS A C 1
ATOM 541 O O . HIS A 1 79 ? -30.180 -4.250 -14.763 1.00 49.33 79 HIS A O 1
ATOM 548 N N . ASP A 1 80 ? -28.016 -3.984 -15.325 1.00 44.59 80 ASP A N 1
ATOM 549 C CA . ASP A 1 80 ? -28.242 -2.636 -15.833 1.00 58.85 80 ASP A CA 1
ATOM 550 C C . ASP A 1 80 ? -29.137 -2.653 -17.066 1.00 47.55 80 ASP A C 1
ATOM 551 O O . ASP A 1 80 ? -29.897 -1.705 -17.295 1.00 51.80 80 ASP A O 1
ATOM 556 N N . ASP A 1 81 ? -29.063 -3.722 -17.864 1.00 55.85 81 ASP A N 1
ATOM 557 C CA . ASP A 1 81 ? -29.896 -3.842 -19.056 1.00 43.41 81 ASP A CA 1
ATOM 558 C C . ASP A 1 81 ? -31.380 -3.886 -18.722 1.00 42.82 81 ASP A C 1
ATOM 559 O O . ASP A 1 81 ? -32.206 -3.525 -19.568 1.00 51.61 81 ASP A O 1
ATOM 564 N N . LEU A 1 82 ? -31.739 -4.318 -17.513 1.00 62.55 82 LEU A N 1
ATOM 565 C CA . LEU A 1 82 ? -33.142 -4.386 -17.127 1.00 62.84 82 LEU A CA 1
ATOM 566 C C . LEU A 1 82 ? -33.767 -3.012 -16.933 1.00 65.12 82 LEU A C 1
ATOM 567 O O . LEU A 1 82 ? -34.993 -2.923 -16.837 1.00 53.43 82 LEU A O 1
ATOM 572 N N . GLU A 1 83 ? -32.960 -1.946 -16.909 1.00 55.05 83 GLU A N 1
ATOM 573 C CA . GLU A 1 83 ? -33.440 -0.624 -16.512 1.00 63.55 83 GLU A CA 1
ATOM 574 C C . GLU A 1 83 ? -34.602 -0.131 -17.368 1.00 62.73 83 GLU A C 1
ATOM 575 O O . GLU A 1 83 ? -35.402 0.692 -16.908 1.00 71.46 83 GLU A O 1
ATOM 581 N N . ASN A 1 84 ? -34.730 -0.629 -18.596 1.00 61.69 84 ASN A N 1
ATOM 582 C CA . ASN A 1 84 ? -35.653 -0.062 -19.572 1.00 73.14 84 ASN A CA 1
ATOM 583 C C . ASN A 1 84 ? -36.718 -1.057 -20.020 1.00 54.01 84 ASN A C 1
ATOM 584 O O . ASN A 1 84 ? -37.053 -1.130 -21.204 1.00 50.38 84 ASN A O 1
ATOM 589 N N . ILE A 1 85 ? -37.280 -1.829 -19.092 1.00 54.14 85 ILE A N 1
ATOM 590 C CA . ILE A 1 85 ? -38.386 -2.728 -19.413 1.00 50.51 85 ILE A CA 1
ATOM 591 C C . ILE A 1 85 ? -39.372 -2.752 -18.255 1.00 44.55 85 ILE A C 1
ATOM 592 O O . ILE A 1 85 ? -38.983 -2.668 -17.085 1.00 60.19 85 ILE A O 1
ATOM 597 N N . ASP A 1 86 ? -40.655 -2.880 -18.592 1.00 41.45 86 ASP A N 1
ATOM 598 C CA . ASP A 1 86 ? -41.740 -2.953 -17.620 1.00 49.43 86 ASP A CA 1
ATOM 599 C C . ASP A 1 86 ? -42.097 -4.420 -17.412 1.00 53.05 86 ASP A C 1
ATOM 600 O O . ASP A 1 86 ? -42.579 -5.085 -18.335 1.00 45.35 86 ASP A O 1
ATOM 605 N N . LEU A 1 87 ? -41.861 -4.923 -16.199 1.00 55.41 87 LEU A N 1
ATOM 606 C CA . LEU A 1 87 ? -42.141 -6.310 -15.854 1.00 39.22 87 LEU A CA 1
ATOM 607 C C . LEU A 1 87 ? -43.441 -6.467 -15.073 1.00 44.98 87 LEU A C 1
ATOM 608 O O . LEU A 1 87 ? -43.603 -7.453 -14.346 1.00 51.37 87 LEU A O 1
ATOM 613 N N . ALA A 1 88 ? -44.366 -5.519 -15.206 1.00 52.07 88 ALA A N 1
ATOM 614 C CA . ALA A 1 88 ? -45.633 -5.603 -14.491 1.00 54.78 88 ALA A CA 1
ATOM 615 C C . ALA A 1 88 ? -46.418 -6.830 -14.939 1.00 40.77 88 ALA A C 1
ATOM 616 O O . ALA A 1 88 ? -46.618 -7.053 -16.137 1.00 59.85 88 ALA A O 1
ATOM 618 N N . GLY A 1 89 ? -46.861 -7.627 -13.969 1.00 54.73 89 GLY A N 1
ATOM 619 C CA . GLY A 1 89 ? -47.581 -8.850 -14.244 1.00 50.58 89 GLY A CA 1
ATOM 620 C C . GLY A 1 89 ? -46.726 -10.096 -14.310 1.00 51.26 89 GLY A C 1
ATOM 621 O O . GLY A 1 89 ? -47.276 -11.204 -14.344 1.00 57.85 89 GLY A O 1
ATOM 622 N N . LYS A 1 90 ? -45.403 -9.954 -14.328 1.00 47.57 90 LYS A N 1
ATOM 623 C CA . LYS A 1 90 ? -44.498 -11.094 -14.394 1.00 56.14 90 LYS A CA 1
ATOM 624 C C . LYS A 1 90 ? -44.207 -11.596 -12.984 1.00 51.43 90 LYS A C 1
ATOM 625 O O . LYS A 1 90 ? -43.739 -10.832 -12.132 1.00 48.27 90 LYS A O 1
ATOM 631 N N . LYS A 1 91 ? -44.483 -12.874 -12.743 1.00 43.99 91 LYS A N 1
ATOM 632 C CA . LYS A 1 91 ? -44.170 -13.514 -11.471 1.00 41.16 91 LYS A CA 1
ATOM 633 C C . LYS A 1 91 ? -42.736 -14.028 -11.525 1.00 41.14 91 LYS A C 1
ATOM 634 O O . LYS A 1 91 ? -42.394 -14.836 -12.394 1.00 45.08 91 LYS A O 1
ATOM 640 N N . VAL A 1 92 ? -41.896 -13.559 -10.600 1.00 41.09 92 VAL A N 1
ATOM 641 C CA . VAL A 1 92 ? -40.462 -13.792 -10.680 1.00 37.04 92 VAL A CA 1
ATOM 642 C C . VAL A 1 92 ? -39.933 -14.359 -9.369 1.00 52.28 92 VAL A C 1
ATOM 643 O O . VAL A 1 92 ? -40.580 -14.295 -8.322 1.00 39.22 92 VAL A O 1
ATOM 647 N N . ALA A 1 93 ? -38.726 -14.919 -9.452 1.00 40.58 93 ALA A N 1
ATOM 648 C CA . ALA A 1 93 ? -37.988 -15.400 -8.294 1.00 39.29 93 ALA A CA 1
ATOM 649 C C . ALA A 1 93 ? -36.502 -15.344 -8.623 1.00 39.25 93 ALA A C 1
ATOM 650 O O . ALA A 1 93 ? -36.109 -15.158 -9.777 1.00 30.52 93 ALA A O 1
ATOM 652 N N . VAL A 1 94 ? -35.673 -15.497 -7.590 1.00 41.61 94 VAL A N 1
ATOM 653 C CA . VAL A 1 94 ? -34.225 -15.381 -7.724 1.00 31.20 94 VAL A CA 1
ATOM 654 C C . VAL A 1 94 ? -33.564 -16.515 -6.950 1.00 38.25 94 VAL A C 1
ATOM 655 O O . VAL A 1 94 ? -34.090 -16.992 -5.940 1.00 40.53 94 VAL A O 1
ATOM 659 N N . PHE A 1 95 ? -32.411 -16.966 -7.445 1.00 28.81 95 PHE A N 1
ATOM 660 C CA . PHE A 1 95 ? -31.576 -17.920 -6.730 1.00 23.20 95 PHE A CA 1
ATOM 661 C C . PHE A 1 95 ? -30.115 -17.560 -6.961 1.00 25.16 95 PHE A C 1
ATOM 662 O O . PHE A 1 95 ? -29.789 -16.684 -7.766 1.00 29.18 95 PHE A O 1
ATOM 670 N N . GLY A 1 96 ? -29.231 -18.242 -6.246 1.00 30.66 96 GLY A N 1
ATOM 671 C CA . GLY A 1 96 ? -27.812 -17.976 -6.382 1.00 26.57 96 GLY A CA 1
ATOM 672 C C . GLY A 1 96 ? -26.999 -18.927 -5.533 1.00 29.98 96 GLY A C 1
ATOM 673 O O . GLY A 1 96 ? -27.508 -19.557 -4.599 1.00 38.42 96 GLY A O 1
ATOM 674 N N . SER A 1 97 ? -25.716 -19.014 -5.876 1.00 29.68 97 SER A N 1
ATOM 675 C CA . SER A 1 97 ? -24.752 -19.833 -5.152 1.00 29.40 97 SER A CA 1
ATOM 676 C C . SER A 1 97 ? -23.615 -18.942 -4.672 1.00 38.45 97 SER A C 1
ATOM 677 O O . SER A 1 97 ? -22.982 -18.251 -5.479 1.00 48.41 97 SER A O 1
ATOM 680 N N . GLY A 1 98 ? -23.353 -18.964 -3.365 1.00 40.85 98 GLY A N 1
ATOM 681 C CA . GLY A 1 98 ? -22.298 -18.179 -2.764 1.00 34.38 98 GLY A CA 1
ATOM 682 C C . GLY A 1 98 ? -21.380 -19.036 -1.909 1.00 35.44 98 GLY A C 1
ATOM 683 O O . GLY A 1 98 ? -21.235 -20.241 -2.121 1.00 47.03 98 GLY A O 1
ATOM 684 N N . ASP A 1 99 ? -20.749 -18.384 -0.933 1.00 36.56 99 ASP A N 1
ATOM 685 C CA . ASP A 1 99 ? -19.846 -19.060 -0.006 1.00 43.71 99 ASP A CA 1
ATOM 686 C C . ASP A 1 99 ? -19.887 -18.293 1.303 1.00 40.90 99 ASP A C 1
ATOM 687 O O . ASP A 1 99 ? -19.529 -17.111 1.341 1.00 38.90 99 ASP A O 1
ATOM 692 N N . THR A 1 100 ? -20.324 -18.965 2.371 1.00 41.01 100 THR A N 1
ATOM 693 C CA . THR A 1 100 ? -20.480 -18.330 3.673 1.00 38.01 100 THR A CA 1
ATOM 694 C C . THR A 1 100 ? -19.163 -17.846 4.262 1.00 33.33 100 THR A C 1
ATOM 695 O O . THR A 1 100 ? -19.180 -17.198 5.314 1.00 43.80 100 THR A O 1
ATOM 699 N N . ALA A 1 101 ? -18.030 -18.143 3.622 1.00 29.54 101 ALA A N 1
ATOM 700 C CA . ALA A 1 101 ? -16.758 -17.587 4.061 1.00 28.87 101 ALA A CA 1
ATOM 701 C C . ALA A 1 101 ? -16.659 -16.088 3.816 1.00 42.21 101 ALA A C 1
ATOM 702 O O . ALA A 1 101 ? -15.678 -15.472 4.245 1.00 49.83 101 ALA A O 1
ATOM 704 N N . TYR A 1 102 ? -17.639 -15.493 3.141 1.00 35.91 102 TYR A N 1
ATOM 705 C CA . TYR A 1 102 ? -17.662 -14.068 2.856 1.00 20.63 102 TYR A CA 1
ATOM 706 C C . TYR A 1 102 ? -18.730 -13.382 3.698 1.00 44.55 102 TYR A C 1
ATOM 707 O O . TYR A 1 102 ? -19.719 -14.000 4.100 1.00 41.52 102 TYR A O 1
ATOM 716 N N . GLU A 1 103 ? -18.514 -12.092 3.962 1.00 34.48 103 GLU A N 1
ATOM 717 C CA . GLU A 1 103 ? -19.490 -11.310 4.718 1.00 35.98 103 GLU A CA 1
ATOM 718 C C . GLU A 1 103 ? -20.823 -11.241 3.986 1.00 36.28 103 GLU A C 1
ATOM 719 O O . GLU A 1 103 ? -21.885 -11.479 4.575 1.00 36.51 103 GLU A O 1
ATOM 725 N N . LEU A 1 104 ? -20.787 -10.920 2.694 1.00 28.76 104 LEU A N 1
ATOM 726 C CA . LEU A 1 104 ? -21.994 -10.721 1.897 1.00 35.26 104 LEU A CA 1
ATOM 727 C C . LEU A 1 104 ? -22.315 -12.020 1.163 1.00 51.28 104 LEU A C 1
ATOM 728 O O . LEU A 1 104 ? -22.052 -12.180 -0.029 1.00 44.41 104 LEU A O 1
ATOM 733 N N . PHE A 1 105 ? -22.900 -12.963 1.899 1.00 46.06 105 PHE A N 1
ATOM 734 C CA . PHE A 1 105 ? -23.259 -14.259 1.333 1.00 40.12 105 PHE A CA 1
ATOM 735 C C . PHE A 1 105 ? -24.468 -14.102 0.419 1.00 36.62 105 PHE A C 1
ATOM 736 O O . PHE A 1 105 ? -25.563 -13.764 0.880 1.00 35.10 105 PHE A O 1
ATOM 744 N N . CYS A 1 106 ? -24.265 -14.346 -0.877 1.00 41.34 106 CYS A N 1
ATOM 745 C CA . CYS A 1 106 ? -25.337 -14.307 -1.874 1.00 28.49 106 CYS A CA 1
ATOM 746 C C . CYS A 1 106 ? -26.002 -12.932 -1.936 1.00 40.28 106 CYS A C 1
ATOM 747 O O . CYS A 1 106 ? -27.229 -12.819 -1.976 1.00 40.03 106 CYS A O 1
ATOM 750 N N . GLU A 1 107 ? -25.185 -11.874 -1.944 1.00 37.03 107 GLU A N 1
ATOM 751 C CA . GLU A 1 107 ? -25.724 -10.534 -2.160 1.00 47.27 107 GLU A CA 1
ATOM 752 C C . GLU A 1 107 ? -26.378 -10.417 -3.530 1.00 45.70 107 GLU A C 1
ATOM 753 O O . GLU A 1 107 ? -27.315 -9.630 -3.705 1.00 35.97 107 GLU A O 1
ATOM 759 N N . ALA A 1 108 ? -25.896 -11.190 -4.508 1.00 41.34 108 ALA A N 1
ATOM 760 C CA . ALA A 1 108 ? -26.470 -11.156 -5.849 1.00 35.25 108 ALA A CA 1
ATOM 761 C C . ALA A 1 108 ? -27.950 -11.510 -5.837 1.00 37.32 108 ALA A C 1
ATOM 762 O O . ALA A 1 108 ? -28.716 -10.998 -6.662 1.00 40.15 108 ALA A O 1
ATOM 764 N N . VAL A 1 109 ? -28.368 -12.382 -4.918 1.00 35.34 109 VAL A N 1
ATOM 765 C CA . VAL A 1 109 ? -29.783 -12.717 -4.802 1.00 36.09 109 VAL A CA 1
ATOM 766 C C . VAL A 1 109 ? -30.583 -11.493 -4.379 1.00 40.23 109 VAL A C 1
ATOM 767 O O . VAL A 1 109 ? -31.675 -11.233 -4.900 1.00 46.71 109 VAL A O 1
ATOM 771 N N . THR A 1 110 ? -30.048 -10.716 -3.433 1.00 41.19 110 THR A N 1
ATOM 772 C CA . THR A 1 110 ? -30.723 -9.494 -3.009 1.00 39.12 110 THR A CA 1
ATOM 773 C C . THR A 1 110 ? -30.719 -8.447 -4.116 1.00 42.49 110 THR A C 1
ATOM 774 O O . THR A 1 110 ? -31.717 -7.746 -4.318 1.00 39.27 110 THR A O 1
ATOM 778 N N . ILE A 1 111 ? -29.605 -8.333 -4.844 1.00 35.84 111 ILE A N 1
ATOM 779 C CA . ILE A 1 111 ? -29.489 -7.317 -5.888 1.00 31.82 111 ILE A CA 1
ATOM 780 C C . ILE A 1 111 ? -30.543 -7.536 -6.966 1.00 39.67 111 ILE A C 1
ATOM 781 O O . ILE A 1 111 ? -31.285 -6.616 -7.331 1.00 36.59 111 ILE A O 1
ATOM 786 N N . PHE A 1 112 ? -30.626 -8.760 -7.491 1.00 37.23 112 PHE A N 1
ATOM 787 C CA . PHE A 1 112 ? -31.586 -9.041 -8.552 1.00 35.04 112 PHE A CA 1
ATOM 788 C C . PHE A 1 112 ? -33.021 -8.980 -8.047 1.00 36.46 112 PHE A C 1
ATOM 789 O O . PHE A 1 112 ? -33.935 -8.671 -8.821 1.00 45.59 112 PHE A O 1
ATOM 797 N N . GLU A 1 113 ? -33.243 -9.266 -6.763 1.00 42.35 113 GLU A N 1
ATOM 798 C CA . GLU A 1 113 ? -34.594 -9.186 -6.219 1.00 42.02 113 GLU A CA 1
ATOM 799 C C . GLU A 1 113 ? -35.080 -7.744 -6.165 1.00 40.78 113 GLU A C 1
ATOM 800 O O . GLU A 1 113 ? -36.241 -7.461 -6.483 1.00 34.55 113 GLU A O 1
ATOM 806 N N . GLU A 1 114 ? -34.206 -6.817 -5.765 1.00 46.30 114 GLU A N 1
ATOM 807 C CA . GLU A 1 114 ? -34.585 -5.408 -5.753 1.00 44.81 114 GLU A CA 1
ATOM 808 C C . GLU A 1 114 ? -34.826 -4.892 -7.164 1.00 45.26 114 GLU A C 1
ATOM 809 O O . GLU A 1 114 ? -35.787 -4.153 -7.404 1.00 44.94 114 GLU A O 1
ATOM 815 N N . ARG A 1 115 ? -33.967 -5.277 -8.111 1.00 42.26 115 ARG A N 1
ATOM 816 C CA . ARG A 1 115 ? -34.104 -4.790 -9.479 1.00 39.26 115 ARG A CA 1
ATOM 817 C C . ARG A 1 115 ? -35.405 -5.268 -10.111 1.00 40.21 115 ARG A C 1
ATOM 818 O O . ARG A 1 115 ? -36.105 -4.488 -10.767 1.00 51.87 115 ARG A O 1
ATOM 826 N N . LEU A 1 116 ? -35.751 -6.543 -9.922 1.00 47.00 116 LEU A N 1
ATOM 827 C CA . LEU A 1 116 ? -36.991 -7.061 -10.493 1.00 48.52 116 LEU A CA 1
ATOM 828 C C . LEU A 1 116 ? -38.207 -6.370 -9.888 1.00 45.37 116 LEU A C 1
ATOM 829 O O . LEU A 1 116 ? -39.161 -6.039 -10.602 1.00 41.31 116 LEU A O 1
ATOM 834 N N . VAL A 1 117 ? -38.191 -6.142 -8.573 1.00 35.60 117 VAL A N 1
ATOM 835 C CA . VAL A 1 117 ? -39.282 -5.412 -7.934 1.00 45.18 117 VAL A CA 1
ATOM 836 C C . VAL A 1 117 ? -39.276 -3.954 -8.377 1.00 52.56 117 VAL A C 1
ATOM 837 O O . VAL A 1 117 ? -40.335 -3.343 -8.571 1.00 42.75 117 VAL A O 1
ATOM 841 N N . GLU A 1 118 ? -38.085 -3.379 -8.564 1.00 45.91 118 GLU A N 1
ATOM 842 C CA . GLU A 1 118 ? -37.954 -2.004 -9.035 1.00 49.58 118 GLU A CA 1
ATOM 843 C C . GLU A 1 118 ? -38.558 -1.793 -10.418 1.00 54.85 118 GLU A C 1
ATOM 844 O O . GLU A 1 118 ? -38.722 -0.641 -10.835 1.00 59.37 118 GLU A O 1
ATOM 850 N N . ARG A 1 119 ? -38.899 -2.868 -11.133 1.00 49.51 119 ARG A N 1
ATOM 851 C CA . ARG A 1 119 ? -39.421 -2.769 -12.491 1.00 36.59 119 ARG A CA 1
ATOM 852 C C . ARG A 1 119 ? -40.822 -3.358 -12.620 1.00 33.00 119 ARG A C 1
ATOM 853 O O . ARG A 1 119 ? -41.281 -3.617 -13.737 1.00 41.04 119 ARG A O 1
ATOM 861 N N . GLY A 1 120 ? -41.511 -3.579 -11.502 1.00 46.54 120 GLY A N 1
ATOM 862 C CA . GLY A 1 120 ? -42.906 -3.969 -11.521 1.00 40.83 120 GLY A CA 1
ATOM 863 C C . GLY A 1 120 ? -43.184 -5.455 -11.444 1.00 48.47 120 GLY A C 1
ATOM 864 O O . GLY A 1 120 ? -44.359 -5.844 -11.464 1.00 49.41 120 GLY A O 1
ATOM 865 N N . ALA A 1 121 ? -42.158 -6.294 -11.355 1.00 45.47 121 ALA A N 1
ATOM 866 C CA . ALA A 1 121 ? -42.380 -7.731 -11.299 1.00 57.37 121 ALA A CA 1
ATOM 867 C C . ALA A 1 121 ? -42.946 -8.141 -9.943 1.00 45.71 121 ALA A C 1
ATOM 868 O O . ALA A 1 121 ? -42.642 -7.541 -8.909 1.00 42.05 121 ALA A O 1
ATOM 870 N N . GLU A 1 122 ? -43.787 -9.174 -9.957 1.00 57.08 122 GLU A N 1
ATOM 871 C CA . GLU A 1 122 ? -44.365 -9.720 -8.731 1.00 59.22 122 GLU A CA 1
ATOM 872 C C . GLU A 1 122 ? -43.410 -10.774 -8.186 1.00 40.54 122 GLU A C 1
ATOM 873 O O . GLU A 1 122 ? -43.366 -11.904 -8.679 1.00 49.75 122 GLU A O 1
ATOM 879 N N . LEU A 1 123 ? -42.639 -10.402 -7.169 1.00 35.23 123 LEU A N 1
ATOM 880 C CA . LEU A 1 123 ? -41.715 -11.324 -6.518 1.00 39.92 123 LEU A CA 1
ATOM 881 C C . LEU A 1 123 ? -42.514 -12.247 -5.606 1.00 46.76 123 LEU A C 1
ATOM 882 O O . LEU A 1 123 ? -43.051 -11.808 -4.584 1.00 51.67 123 LEU A O 1
ATOM 887 N N . VAL A 1 124 ? -42.589 -13.528 -5.968 1.00 47.57 124 VAL A N 1
ATOM 888 C CA . VAL A 1 124 ? -43.498 -14.445 -5.289 1.00 48.38 124 VAL A CA 1
ATOM 889 C C . VAL A 1 124 ? -42.898 -15.10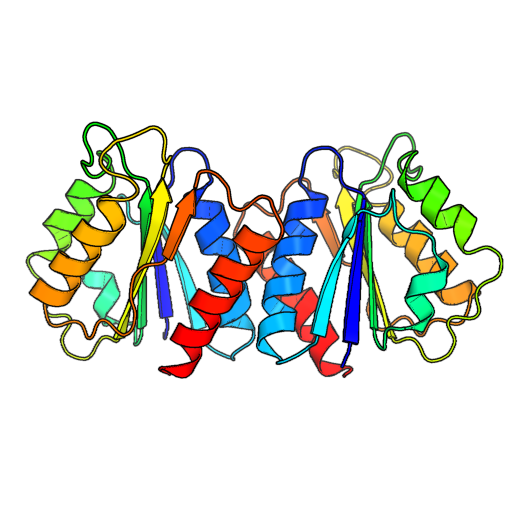8 -4.052 1.00 43.66 124 VAL A C 1
ATOM 890 O O . VAL A 1 124 ? -43.654 -15.612 -3.209 1.00 42.85 124 VAL A O 1
ATOM 894 N N . GLN A 1 125 ? -41.573 -15.127 -3.914 1.00 33.65 125 GLN A N 1
ATOM 895 C CA . GLN A 1 125 ? -40.960 -15.781 -2.766 1.00 42.75 125 GLN A CA 1
ATOM 896 C C . GLN A 1 125 ? -39.529 -15.291 -2.601 1.00 26.95 125 GLN A C 1
ATOM 897 O O . GLN A 1 125 ? -38.920 -14.761 -3.534 1.00 37.48 125 GLN A O 1
ATOM 903 N N . GLU A 1 126 ? -39.005 -15.482 -1.392 1.00 24.83 126 GLU A N 1
ATOM 904 C CA . GLU A 1 126 ? -37.634 -15.103 -1.088 1.00 29.42 126 GLU A CA 1
ATOM 905 C C . GLU A 1 126 ? -36.655 -15.975 -1.866 1.00 32.95 126 GLU A C 1
ATOM 906 O O . GLU A 1 126 ? -36.936 -17.132 -2.189 1.00 36.43 126 GLU A O 1
ATOM 912 N N . GLY A 1 127 ? -35.492 -15.402 -2.167 1.00 35.64 127 GLY A N 1
ATOM 913 C CA . GLY A 1 127 ? -34.545 -16.072 -3.033 1.00 38.75 127 GLY A CA 1
ATOM 914 C C . GLY A 1 127 ? -33.942 -17.313 -2.404 1.00 36.74 127 GLY A C 1
ATOM 915 O O . GLY A 1 127 ? -33.858 -17.455 -1.183 1.00 41.02 127 GLY A O 1
ATOM 916 N N . LEU A 1 128 ? -33.515 -18.227 -3.273 1.00 25.91 128 LEU A N 1
ATOM 917 C CA . LEU A 1 128 ? -32.832 -19.445 -2.864 1.00 17.80 128 LEU A CA 1
ATOM 918 C C . LEU A 1 12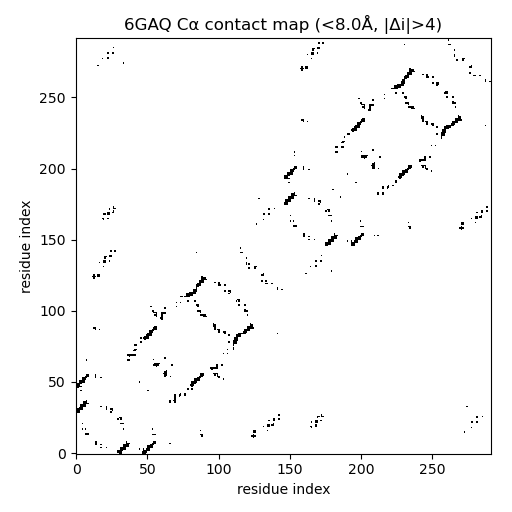8 ? -31.335 -19.178 -2.769 1.00 25.70 128 LEU A C 1
ATOM 919 O O . LEU A 1 128 ? -30.720 -18.704 -3.730 1.00 28.36 128 LEU A O 1
ATOM 924 N N . LYS A 1 129 ? -30.756 -19.477 -1.609 1.00 29.28 129 LYS A N 1
ATOM 925 C CA . LYS A 1 129 ? -29.340 -19.246 -1.343 1.00 35.45 129 LYS A CA 1
ATOM 926 C C . LYS A 1 129 ? -28.669 -20.590 -1.089 1.00 34.49 129 LYS A C 1
ATOM 927 O O . LYS A 1 129 ? -28.915 -21.230 -0.061 1.00 38.57 129 LYS A O 1
ATOM 933 N N . ILE A 1 130 ? -27.831 -21.017 -2.029 1.00 28.74 130 ILE A N 1
ATOM 934 C CA . ILE A 1 130 ? -27.092 -22.271 -1.938 1.00 31.97 130 ILE A CA 1
ATOM 935 C C . ILE A 1 130 ? -25.620 -21.931 -1.743 1.00 28.81 130 ILE A C 1
ATOM 936 O O . ILE A 1 130 ? -25.130 -20.947 -2.307 1.00 44.22 130 ILE A O 1
ATOM 941 N N . GLU A 1 131 ? -24.919 -22.726 -0.934 1.00 29.22 131 GLU A N 1
ATOM 942 C CA . GLU A 1 131 ? -23.491 -22.519 -0.733 1.00 39.19 131 GLU A CA 1
ATOM 943 C C . GLU A 1 131 ? -22.717 -23.447 -1.654 1.00 32.19 131 GLU A C 1
ATOM 944 O O . GLU A 1 131 ? -22.847 -24.678 -1.567 1.00 33.99 131 GLU A O 1
ATOM 950 N N . LEU A 1 132 ? -21.926 -22.851 -2.548 1.00 29.91 132 LEU A N 1
ATOM 951 C CA . LEU A 1 132 ? -21.068 -23.585 -3.488 1.00 36.54 132 LEU A CA 1
ATOM 952 C C . LEU A 1 132 ? -21.982 -24.429 -4.375 1.00 34.39 132 LEU A C 1
ATOM 953 O O . LEU A 1 132 ? -23.027 -23.920 -4.811 1.00 30.19 132 LEU A O 1
ATOM 958 N N . ALA A 1 133 ? -21.645 -25.696 -4.662 1.00 23.47 133 ALA A N 1
ATOM 959 C CA . ALA A 1 133 ? -22.447 -26.561 -5.512 1.00 35.51 133 ALA A CA 1
ATOM 960 C C . ALA A 1 133 ? -23.537 -27.255 -4.703 1.00 29.12 133 ALA A C 1
ATOM 961 O O . ALA A 1 133 ? -23.345 -27.560 -3.522 1.00 35.52 133 ALA A O 1
ATOM 963 N N . PRO A 1 134 ? -24.698 -27.511 -5.313 1.00 29.73 134 PRO A N 1
ATOM 964 C CA . PRO A 1 134 ? -25.755 -28.281 -4.635 1.00 31.18 134 PRO A CA 1
ATOM 965 C C . PRO A 1 134 ? -25.475 -29.781 -4.663 1.00 40.52 134 PRO A C 1
ATOM 966 O O . PRO A 1 134 ? -26.206 -30.571 -5.267 1.00 33.17 134 PRO A O 1
ATOM 970 N N . GLU A 1 135 ? -24.399 -30.185 -3.986 1.00 20.23 135 GLU A N 1
ATOM 971 C CA . GLU A 1 135 ? -23.841 -31.525 -4.115 1.00 33.23 135 GLU A CA 1
ATOM 972 C C . GLU A 1 135 ? -24.096 -32.397 -2.887 1.00 31.99 135 GLU A C 1
ATOM 973 O O . GLU A 1 135 ? -23.321 -33.314 -2.603 1.00 41.28 135 GLU A O 1
ATOM 979 N N . ASP A 1 136 ? -25.175 -32.137 -2.154 1.00 18.56 136 ASP A N 1
ATOM 980 C CA . ASP A 1 136 ? -25.550 -32.991 -1.035 1.00 20.84 136 ASP A CA 1
ATOM 981 C C . ASP A 1 136 ? -27.070 -33.021 -0.927 1.00 23.37 136 ASP A C 1
ATOM 982 O O . ASP A 1 136 ? -27.780 -32.321 -1.655 1.00 32.29 136 ASP A O 1
ATOM 987 N N . GLU A 1 137 ? -27.565 -33.842 0.002 1.00 16.82 137 GLU A N 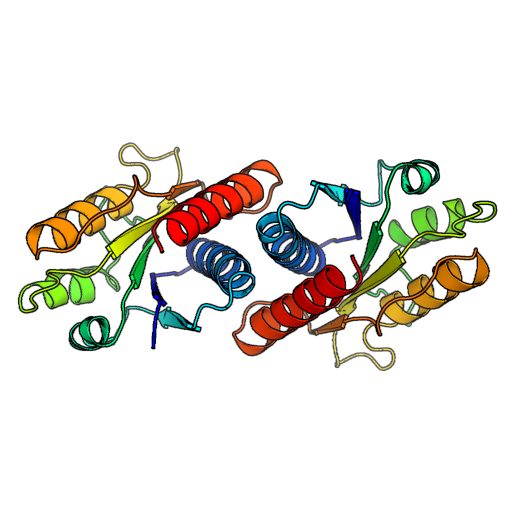1
ATOM 988 C CA . GLU A 1 137 ? -28.991 -34.155 0.041 1.00 29.80 137 GLU A CA 1
ATOM 989 C C . GLU A 1 137 ? -29.837 -32.929 0.367 1.00 35.28 137 GLU A C 1
ATOM 990 O O . GLU A 1 137 ? -30.863 -32.692 -0.281 1.00 37.99 137 GLU A O 1
ATOM 996 N N . GLU A 1 138 ? -29.435 -32.140 1.365 1.00 47.85 138 GLU A N 1
ATOM 997 C CA . GLU A 1 138 ? -30.263 -31.008 1.765 1.00 42.88 138 GLU A CA 1
ATOM 998 C C . GLU A 1 138 ? -30.119 -29.808 0.837 1.00 35.74 138 GLU A C 1
ATOM 999 O O . GLU A 1 138 ? -30.983 -28.926 0.858 1.00 37.61 138 GLU A O 1
ATOM 1005 N N . ASP A 1 139 ? -29.061 -29.750 0.024 1.00 36.37 139 ASP A N 1
ATOM 1006 C CA . ASP A 1 139 ? -29.011 -28.734 -1.024 1.00 36.94 139 ASP A CA 1
ATOM 1007 C C . ASP A 1 139 ? -29.966 -29.078 -2.158 1.00 29.84 139 ASP A C 1
ATOM 1008 O O . ASP A 1 139 ? -30.658 -28.198 -2.685 1.00 29.72 139 ASP A O 1
ATOM 1013 N N . VAL A 1 140 ? -30.011 -30.353 -2.549 1.00 41.07 140 VAL A N 1
ATOM 1014 C CA . VAL A 1 140 ? -30.960 -30.794 -3.567 1.00 32.81 140 VAL A CA 1
ATOM 1015 C C . VAL A 1 140 ? -32.389 -30.589 -3.082 1.00 40.25 140 VAL A C 1
ATOM 1016 O O . VAL A 1 140 ? -33.276 -30.209 -3.856 1.00 39.12 140 VAL A O 1
ATOM 1020 N N . GLU A 1 141 ? -32.633 -30.826 -1.791 1.00 39.98 141 GLU A N 1
ATOM 1021 C CA . GLU A 1 141 ? -33.968 -30.613 -1.244 1.00 39.64 141 GLU A CA 1
ATOM 1022 C C . GLU A 1 141 ? -34.287 -29.130 -1.101 1.00 34.93 141 GLU A C 1
ATOM 1023 O O . GLU A 1 141 ? -35.460 -28.745 -1.160 1.00 28.97 141 GLU A O 1
ATOM 1029 N N . LYS A 1 142 ? -33.269 -28.288 -0.911 1.00 40.13 142 LYS A N 1
ATOM 1030 C CA . LYS A 1 142 ? -33.495 -26.846 -0.915 1.00 33.32 142 LYS A CA 1
ATOM 1031 C C . LYS A 1 142 ? -33.970 -26.378 -2.285 1.00 43.09 142 LYS A C 1
ATOM 1032 O O . LYS A 1 142 ? -34.930 -25.605 -2.393 1.00 44.55 142 LYS A O 1
ATOM 1038 N N . CYS A 1 143 ? -33.306 -26.842 -3.347 1.00 33.59 143 CYS A N 1
ATOM 1039 C CA . CYS A 1 143 ? -33.728 -26.488 -4.698 1.00 25.33 143 CYS A CA 1
ATOM 1040 C C . CYS A 1 143 ? -35.094 -27.079 -5.022 1.00 40.72 143 CYS A C 1
ATOM 1041 O O . CYS A 1 143 ? -35.917 -26.430 -5.679 1.00 35.53 143 CYS A O 1
ATOM 1044 N N . SER A 1 144 ? -35.351 -28.309 -4.569 1.00 32.26 144 SER A N 1
ATOM 1045 C CA . SER A 1 144 ? -36.627 -28.956 -4.859 1.00 25.04 144 SER A CA 1
ATOM 1046 C C . SER A 1 144 ? -37.788 -28.209 -4.214 1.00 33.78 144 SER A C 1
ATOM 1047 O O . SER A 1 144 ? -38.849 -28.049 -4.828 1.00 38.77 144 SER A O 1
ATOM 1050 N N . ASN A 1 145 ? -37.606 -27.743 -2.976 1.00 32.06 145 ASN A N 1
ATOM 1051 C CA . ASN A 1 145 ? -38.667 -26.993 -2.310 1.00 37.04 145 ASN A CA 1
ATOM 1052 C C . ASN A 1 145 ? -38.870 -25.628 -2.957 1.00 41.62 145 ASN A C 1
ATOM 1053 O O . ASN A 1 145 ? -40.008 -25.168 -3.105 1.00 35.80 145 ASN A O 1
ATOM 1058 N N . PHE A 1 146 ? -37.777 -24.968 -3.347 1.00 27.23 146 PHE A N 1
ATOM 1059 C CA . PHE A 1 146 ? -37.880 -23.646 -3.958 1.00 29.30 146 PHE A CA 1
ATOM 1060 C C . PHE A 1 146 ? -38.642 -23.707 -5.276 1.00 35.60 146 PHE A C 1
ATOM 1061 O O . PHE A 1 146 ? -39.545 -22.899 -5.523 1.00 34.80 146 PHE A O 1
ATOM 1069 N N . ALA A 1 147 ? -38.293 -24.668 -6.135 1.00 37.73 147 ALA A N 1
ATOM 1070 C CA . ALA A 1 147 ? -38.925 -24.753 -7.447 1.00 35.41 147 ALA A CA 1
ATOM 1071 C C . ALA A 1 147 ? -40.391 -25.156 -7.349 1.00 33.84 147 ALA A C 1
ATOM 1072 O O . ALA A 1 147 ? -41.211 -24.700 -8.154 1.00 39.03 147 ALA A O 1
ATOM 1074 N N . ILE A 1 148 ? -40.741 -26.001 -6.378 1.00 24.25 148 ILE A N 1
ATOM 1075 C CA . ILE A 1 148 ? -42.127 -26.438 -6.241 1.00 30.77 148 ILE A CA 1
ATOM 1076 C C . ILE A 1 148 ? -43.004 -25.291 -5.754 1.00 37.60 148 ILE A C 1
ATOM 1077 O O . ILE A 1 148 ? -44.125 -25.100 -6.241 1.00 38.81 148 ILE A O 1
ATOM 1082 N N . ALA A 1 149 ? -42.509 -24.506 -4.793 1.00 37.20 149 ALA A N 1
ATOM 1083 C CA . ALA A 1 149 ? -43.274 -23.361 -4.308 1.00 40.11 149 ALA A CA 1
ATOM 1084 C C . ALA A 1 149 ? -43.498 -22.340 -5.417 1.00 48.98 149 ALA A C 1
ATOM 1085 O O . ALA A 1 149 ? -44.560 -21.710 -5.487 1.00 43.90 149 ALA A O 1
ATOM 1087 N N . PHE A 1 150 ? -42.505 -22.162 -6.292 1.00 39.17 150 PHE A N 1
ATOM 1088 C CA . PHE A 1 150 ? -42.685 -21.288 -7.445 1.00 42.68 150 PHE A CA 1
ATOM 1089 C C . PHE A 1 150 ? -43.761 -21.829 -8.376 1.00 38.43 150 PHE A C 1
ATOM 1090 O O . PHE A 1 150 ? -44.573 -21.065 -8.912 1.00 49.38 150 PHE A O 1
ATOM 1098 N N . ALA A 1 151 ? -43.786 -23.149 -8.577 1.00 47.35 151 ALA A N 1
ATOM 1099 C CA . ALA A 1 151 ? -44.821 -23.752 -9.409 1.00 49.04 151 ALA A CA 1
ATOM 1100 C C . ALA A 1 151 ? -46.197 -23.624 -8.770 1.00 35.37 151 ALA A C 1
ATOM 1101 O O . ALA A 1 151 ? -47.201 -23.511 -9.484 1.00 46.14 151 ALA A O 1
ATOM 1103 N N . GLU A 1 152 ? -46.266 -23.640 -7.436 1.00 51.64 152 GLU A N 1
ATOM 1104 C CA . GLU A 1 152 ? -47.545 -23.451 -6.762 1.00 54.91 152 GLU A CA 1
ATOM 1105 C C . GLU A 1 152 ? -48.096 -22.050 -6.991 1.00 56.90 152 GLU A C 1
ATOM 1106 O O . GLU A 1 152 ? -49.313 -21.845 -6.922 1.00 58.67 152 GLU A O 1
ATOM 1112 N N . LYS A 1 153 ? -47.222 -21.079 -7.263 1.00 52.59 153 LYS A N 1
ATOM 1113 C CA . LYS A 1 153 ? -47.668 -19.740 -7.625 1.00 60.96 153 LYS A CA 1
ATOM 1114 C C . LYS A 1 153 ? -48.264 -19.682 -9.025 1.00 60.80 153 LYS A C 1
ATOM 1115 O O . LYS A 1 153 ? -48.823 -18.646 -9.399 1.00 68.57 153 LYS A O 1
ATOM 1121 N N . PHE A 1 154 ? -48.159 -20.759 -9.797 1.00 64.67 154 PHE A N 1
ATOM 1122 C CA . PHE A 1 154 ? -48.689 -20.799 -11.154 1.00 52.38 154 PHE A CA 1
ATOM 1123 C C . PHE A 1 154 ? -49.819 -21.812 -11.265 1.00 64.46 154 PHE A C 1
ATOM 1124 O O . PHE A 1 154 ? -50.124 -22.286 -12.359 1.00 67.93 154 PHE A O 1
ATOM 1133 N N . ALA B 1 9 ? -46.654 -42.478 -3.402 1.00 36.67 9 ALA B N 1
ATOM 1134 C CA . ALA B 1 9 ? -45.787 -43.624 -3.646 1.00 48.51 9 ALA B CA 1
ATOM 1135 C C . ALA B 1 9 ? -44.386 -43.372 -3.099 1.00 36.73 9 ALA B C 1
ATOM 1136 O O . ALA B 1 9 ? -43.885 -42.249 -3.147 1.00 44.62 9 ALA B O 1
ATOM 1138 N N . LYS B 1 10 ? -43.757 -44.424 -2.581 1.00 38.42 10 LYS B N 1
ATOM 1139 C CA . LYS B 1 10 ? -42.421 -44.336 -2.001 1.00 44.40 10 LYS B CA 1
ATOM 1140 C C . LYS B 1 10 ? -41.416 -44.886 -3.007 1.00 50.32 10 LYS B C 1
ATOM 1141 O O . LYS B 1 10 ? -41.400 -46.089 -3.286 1.00 65.05 10 LYS B O 1
ATOM 1147 N N . ILE B 1 11 ? -40.579 -44.004 -3.548 1.00 39.41 11 ILE B N 1
ATOM 1148 C CA . ILE B 1 11 ? -39.577 -44.362 -4.544 1.00 40.92 11 ILE B CA 1
ATOM 1149 C C . ILE B 1 11 ? -38.197 -44.170 -3.935 1.00 39.93 11 ILE B C 1
ATOM 1150 O O . ILE B 1 11 ? -37.944 -43.176 -3.245 1.00 41.99 11 ILE B O 1
ATOM 1155 N N . LEU B 1 12 ? -37.307 -45.125 -4.187 1.00 34.70 12 LEU B N 1
ATOM 1156 C CA . LEU B 1 12 ? -35.937 -45.084 -3.696 1.00 28.88 12 LEU B CA 1
ATOM 1157 C C . LEU B 1 12 ? -34.980 -44.954 -4.873 1.00 43.67 12 LEU B C 1
ATOM 1158 O O . LEU B 1 12 ? -35.116 -45.670 -5.870 1.00 39.50 12 LEU B O 1
ATOM 1163 N N . ILE B 1 13 ? -34.020 -44.041 -4.754 1.00 30.18 13 ILE B N 1
ATOM 1164 C CA . ILE B 1 13 ? -32.979 -43.852 -5.759 1.00 33.96 13 ILE B CA 1
ATOM 1165 C C . ILE B 1 13 ? -31.655 -44.209 -5.097 1.00 40.69 13 ILE B C 1
ATOM 1166 O O . ILE B 1 13 ? -31.067 -43.392 -4.379 1.00 36.01 13 ILE B O 1
ATOM 1171 N N . ALA B 1 14 ? -31.186 -45.431 -5.327 1.00 43.12 14 ALA B N 1
ATOM 1172 C CA . ALA B 1 14 ? -29.882 -45.875 -4.854 1.00 47.64 14 ALA B CA 1
ATOM 1173 C C . ALA B 1 14 ? -28.883 -45.760 -5.996 1.00 25.26 14 ALA B C 1
ATOM 1174 O O . ALA B 1 14 ? -29.123 -46.280 -7.090 1.00 33.28 14 ALA B O 1
ATOM 1176 N N . TYR B 1 15 ? -27.769 -45.076 -5.747 1.00 25.83 15 TYR B N 1
ATOM 1177 C CA . TYR B 1 15 ? -26.814 -44.786 -6.803 1.00 34.75 15 TYR B CA 1
ATOM 1178 C C . TYR B 1 15 ? -25.394 -45.033 -6.317 1.00 39.93 15 TYR B C 1
ATOM 1179 O O . TYR B 1 15 ? -25.085 -44.876 -5.133 1.00 42.00 15 TYR B O 1
ATOM 1188 N N . ALA B 1 16 ? -24.533 -45.420 -7.254 1.00 48.86 16 ALA B N 1
ATOM 1189 C CA . ALA B 1 16 ? -23.098 -45.534 -7.027 1.00 35.64 16 ALA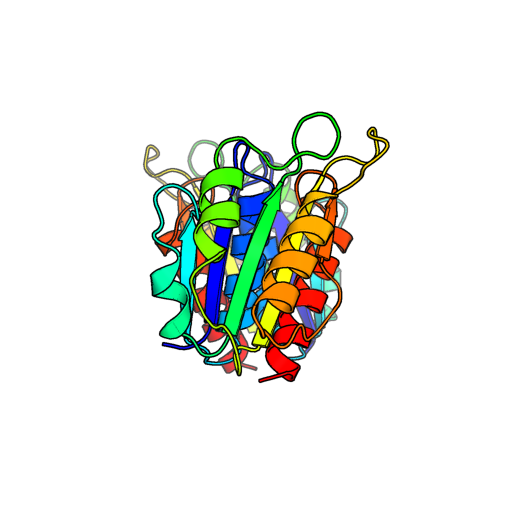 B CA 1
ATOM 1190 C C . ALA B 1 16 ? -22.401 -44.530 -7.932 1.00 36.93 16 ALA B C 1
ATOM 1191 O O . ALA B 1 16 ? -22.499 -44.627 -9.160 1.00 41.87 16 ALA B O 1
ATOM 1193 N N . SER B 1 17 ? -21.712 -43.564 -7.329 1.00 40.55 17 SER B N 1
ATOM 1194 C CA . SER B 1 17 ? -21.041 -42.511 -8.077 1.00 32.09 17 SER B CA 1
ATOM 1195 C C . SER B 1 17 ? -19.686 -42.229 -7.450 1.00 36.51 17 SER B C 1
ATOM 1196 O O . SER B 1 17 ? -19.560 -42.175 -6.223 1.00 58.98 17 SER B O 1
ATOM 1199 N N . MET B 1 18 ? -18.677 -42.047 -8.299 1.00 42.27 18 MET B N 1
ATOM 1200 C CA . MET B 1 18 ? -17.317 -41.761 -7.860 1.00 39.25 18 MET B CA 1
ATOM 1201 C C . MET B 1 18 ? -16.918 -40.310 -8.082 1.00 53.01 18 MET B C 1
ATOM 1202 O O . MET B 1 18 ? -16.496 -39.634 -7.139 1.00 41.80 18 MET B O 1
ATOM 1207 N N . SER B 1 19 ? -17.040 -39.810 -9.311 1.00 46.37 19 SER B N 1
ATOM 1208 C CA . SER B 1 19 ? -16.636 -38.451 -9.646 1.00 28.80 19 SER B CA 1
ATOM 1209 C C . SER B 1 19 ? -17.813 -37.487 -9.742 1.00 31.15 19 SER B C 1
ATOM 1210 O O . SER B 1 19 ? -17.625 -36.338 -10.153 1.00 56.24 19 SER B O 1
ATOM 1213 N N . GLY B 1 20 ? -19.019 -37.926 -9.384 1.00 38.74 20 GLY B N 1
ATOM 1214 C CA . GLY B 1 20 ? -20.160 -37.043 -9.268 1.00 25.94 20 GLY B CA 1
ATOM 1215 C C . GLY B 1 20 ? -21.131 -37.067 -10.429 1.00 36.22 20 GLY B C 1
ATOM 1216 O O . GLY B 1 20 ? -22.224 -36.499 -10.305 1.00 37.60 20 GLY B O 1
ATOM 1217 N N . ASN B 1 21 ? -20.776 -37.703 -11.548 1.00 28.12 21 ASN B N 1
ATOM 1218 C CA . ASN B 1 21 ? -21.656 -37.688 -12.714 1.00 26.59 21 ASN B CA 1
ATOM 1219 C C . ASN B 1 21 ? -22.954 -38.438 -12.435 1.00 28.65 21 ASN B C 1
ATOM 1220 O O . ASN B 1 21 ? -24.048 -37.908 -12.660 1.00 29.95 21 ASN B O 1
ATOM 1225 N N . THR B 1 22 ? -22.852 -39.677 -11.946 1.00 26.18 22 THR B N 1
ATOM 1226 C CA . THR B 1 22 ? -24.053 -40.442 -11.626 1.00 28.46 22 THR B CA 1
ATOM 1227 C C . THR B 1 22 ? -24.840 -39.796 -10.493 1.00 33.59 22 THR B C 1
ATOM 1228 O O . THR B 1 22 ? -26.073 -39.878 -10.468 1.00 34.39 22 THR B O 1
ATOM 1232 N N . GLU B 1 23 ? -24.147 -39.149 -9.552 1.00 37.60 23 GLU B N 1
ATOM 1233 C CA . GLU B 1 23 ? -24.839 -38.454 -8.470 1.00 30.28 23 GLU B CA 1
ATOM 1234 C C . GLU B 1 23 ? -25.662 -37.288 -9.004 1.00 27.75 23 GLU B C 1
ATOM 1235 O O . GLU B 1 23 ? -26.768 -37.024 -8.518 1.00 25.23 23 GLU B O 1
ATOM 1241 N N . SER B 1 24 ? -25.138 -36.579 -10.009 1.00 25.85 24 SER B N 1
ATOM 1242 C CA . SER B 1 24 ? -25.886 -35.477 -10.607 1.00 26.16 24 SER B CA 1
ATOM 1243 C C . SER B 1 24 ? -27.161 -35.976 -11.276 1.00 30.64 24 SER B C 1
ATOM 1244 O O . SER B 1 24 ? -28.210 -35.327 -11.192 1.00 32.74 24 SER B O 1
ATOM 1247 N N . ILE B 1 25 ? -27.087 -37.127 -11.950 1.00 34.57 25 ILE B N 1
ATOM 1248 C CA . ILE B 1 25 ? -28.283 -37.723 -12.539 1.00 22.86 25 ILE B CA 1
ATOM 1249 C C . ILE B 1 25 ? -29.290 -38.070 -11.452 1.00 24.63 25 ILE B C 1
ATOM 1250 O O . ILE B 1 25 ? -30.496 -37.830 -11.599 1.00 21.87 25 ILE B O 1
ATOM 1255 N N . ALA B 1 26 ? -28.811 -38.637 -10.343 1.00 27.65 26 ALA B N 1
ATOM 1256 C CA . ALA B 1 26 ? -29.703 -39.002 -9.248 1.00 32.28 26 ALA B CA 1
ATOM 1257 C C . ALA B 1 26 ? -30.373 -37.772 -8.648 1.00 25.57 26 ALA B C 1
ATOM 1258 O O . ALA B 1 26 ? -31.551 -37.820 -8.272 1.00 26.66 26 ALA B O 1
ATOM 1260 N N . ASP B 1 27 ? -29.641 -36.659 -8.555 1.00 28.42 27 ASP B N 1
ATOM 1261 C CA . ASP B 1 27 ? -30.227 -35.428 -8.031 1.00 36.55 27 ASP B CA 1
ATOM 1262 C C . ASP B 1 27 ? -31.315 -34.898 -8.957 1.00 25.10 27 ASP B C 1
ATOM 1263 O O . ASP B 1 27 ? -32.352 -34.410 -8.490 1.00 28.56 27 ASP B O 1
ATOM 1268 N N . LEU B 1 28 ? -31.098 -34.985 -10.271 1.00 26.28 28 LEU B N 1
ATOM 1269 C CA . LEU B 1 28 ? -32.105 -34.521 -11.220 1.00 26.45 28 LEU B CA 1
ATOM 1270 C C . LEU B 1 28 ? -33.368 -35.370 -11.144 1.00 32.83 28 LEU B C 1
ATOM 1271 O O . LEU B 1 28 ? -34.484 -34.841 -11.190 1.00 28.91 28 LEU B O 1
ATOM 1276 N N . ILE B 1 29 ? -33.210 -36.690 -11.020 1.00 28.71 29 ILE B N 1
ATOM 1277 C CA . ILE B 1 29 ? -34.365 -37.582 -11.005 1.00 30.57 29 ILE B CA 1
ATOM 1278 C C . ILE B 1 29 ? -35.205 -37.356 -9.754 1.00 40.97 29 ILE B C 1
ATOM 1279 O O . ILE B 1 29 ? -36.438 -37.286 -9.824 1.00 31.17 29 ILE B O 1
ATOM 1284 N N . LYS B 1 30 ? -34.555 -37.241 -8.591 1.00 35.24 30 LYS B N 1
ATOM 1285 C CA . LYS B 1 30 ? -35.289 -37.017 -7.348 1.00 32.01 30 LYS B CA 1
ATOM 1286 C C . LYS B 1 30 ? -36.108 -35.735 -7.413 1.00 32.03 30 LYS B C 1
ATOM 1287 O O . LYS B 1 30 ? -37.269 -35.707 -6.985 1.00 35.83 30 LYS B O 1
ATOM 1293 N N . VAL B 1 31 ? -35.520 -34.667 -7.951 1.00 32.46 31 VAL B N 1
ATOM 1294 C CA . VAL B 1 31 ? -36.208 -33.382 -8.021 1.00 35.40 31 VAL B CA 1
ATOM 1295 C C . VAL B 1 31 ? -37.468 -33.493 -8.874 1.00 28.36 31 VAL B C 1
ATOM 1296 O O . VAL B 1 31 ? -38.503 -32.891 -8.562 1.00 35.16 31 VAL B O 1
ATOM 1300 N N . SER B 1 32 ? -37.410 -34.284 -9.948 1.00 29.93 32 SER B N 1
ATOM 1301 C CA . SER B 1 32 ? -38.589 -34.484 -10.785 1.00 32.62 32 SER B CA 1
ATOM 1302 C C . SER B 1 32 ? -39.664 -35.270 -10.046 1.00 23.10 32 SER B C 1
ATOM 1303 O O . SER B 1 32 ? -40.838 -34.882 -10.040 1.00 38.78 32 SER B O 1
ATOM 1306 N N . LEU B 1 33 ? -39.281 -36.386 -9.419 1.00 30.32 33 LEU B N 1
ATOM 1307 C CA . LEU B 1 33 ? -40.259 -37.214 -8.723 1.00 30.93 33 LEU B CA 1
ATOM 1308 C C . LEU B 1 33 ? -40.803 -36.523 -7.479 1.00 36.77 33 LEU B C 1
ATOM 1309 O O . LEU B 1 33 ? -41.919 -36.827 -7.043 1.00 32.64 33 LEU B O 1
ATOM 1314 N N . ASP B 1 34 ? -40.033 -35.599 -6.896 1.00 20.61 34 ASP B N 1
ATOM 1315 C CA . ASP B 1 34 ? -40.549 -34.793 -5.793 1.00 33.49 34 ASP B CA 1
ATOM 1316 C C . ASP B 1 34 ? -41.790 -34.017 -6.213 1.00 39.95 34 ASP B C 1
ATOM 1317 O O . ASP B 1 34 ? -42.760 -33.921 -5.453 1.00 37.14 34 ASP B O 1
ATOM 1322 N N . ALA B 1 35 ? -41.779 -33.464 -7.428 1.00 38.18 35 ALA B N 1
ATOM 1323 C CA . ALA B 1 35 ? -42.869 -32.608 -7.879 1.00 35.62 35 ALA B CA 1
ATOM 1324 C C . ALA B 1 35 ? -44.178 -33.365 -8.055 1.00 40.27 35 ALA B C 1
ATOM 1325 O O . ALA B 1 35 ? -45.243 -32.739 -8.059 1.00 52.20 35 ALA B O 1
ATOM 1327 N N . PHE B 1 36 ? -44.129 -34.688 -8.206 1.00 44.54 36 PHE B N 1
ATOM 1328 C CA . PHE B 1 36 ? -45.329 -35.511 -8.238 1.00 43.00 36 PHE B CA 1
ATOM 1329 C C . PHE B 1 36 ? -45.786 -35.925 -6.844 1.00 59.81 36 PHE B C 1
ATOM 1330 O O . PHE B 1 36 ? -46.520 -36.911 -6.709 1.00 52.94 36 PHE B O 1
ATOM 1338 N N . ASP B 1 37 ? -45.359 -35.194 -5.810 1.00 43.14 37 ASP B N 1
ATOM 1339 C CA . ASP B 1 37 ? -45.715 -35.474 -4.417 1.00 51.84 37 ASP B CA 1
ATOM 1340 C C . ASP B 1 37 ? -45.323 -36.888 -3.999 1.00 53.65 37 ASP B C 1
ATOM 1341 O O . ASP B 1 37 ? -45.952 -37.486 -3.123 1.00 43.17 37 ASP B O 1
ATOM 1346 N N . HIS B 1 38 ? -44.279 -37.432 -4.618 1.00 52.43 38 HIS B N 1
ATOM 1347 C CA . HIS B 1 38 ? -43.791 -38.750 -4.254 1.00 43.59 38 HIS B CA 1
ATOM 1348 C C . HIS B 1 38 ? -42.824 -38.655 -3.077 1.00 50.35 38 HIS B C 1
ATOM 1349 O O . HIS B 1 38 ? -42.278 -37.593 -2.768 1.00 44.30 38 HIS B O 1
ATOM 1356 N N . GLU B 1 39 ? -42.622 -39.791 -2.416 1.00 56.09 39 GLU B N 1
ATOM 1357 C CA . GLU B 1 39 ? -41.702 -39.904 -1.286 1.00 31.58 39 GLU B CA 1
ATOM 1358 C C . GLU B 1 39 ? -40.399 -40.488 -1.821 1.00 49.90 39 GLU B C 1
ATOM 1359 O O . GLU B 1 39 ? -40.304 -41.692 -2.075 1.00 58.15 39 GLU B O 1
ATOM 1365 N N . VAL B 1 40 ? -39.393 -39.634 -1.991 1.00 28.53 40 VAL B N 1
ATOM 1366 C CA . VAL B 1 40 ? -38.175 -39.983 -2.716 1.00 51.18 40 VAL B CA 1
ATOM 1367 C C . VAL B 1 40 ? -36.998 -39.935 -1.751 1.00 46.46 40 VAL B C 1
ATOM 1368 O O . VAL B 1 40 ? -36.625 -38.858 -1.267 1.00 46.42 40 VAL B O 1
ATOM 1372 N N . VAL B 1 41 ? -36.405 -41.096 -1.484 1.00 47.23 41 VAL B N 1
ATOM 1373 C CA . VAL B 1 41 ? -35.181 -41.207 -0.697 1.00 44.05 41 VAL B CA 1
ATOM 1374 C C . VAL B 1 41 ? -34.017 -41.423 -1.651 1.00 42.42 41 VAL B C 1
ATOM 1375 O O . VAL B 1 41 ? -34.119 -42.202 -2.608 1.00 47.86 41 VAL B O 1
ATOM 1379 N N . LEU B 1 42 ? -32.907 -40.732 -1.399 1.00 31.45 42 LEU B N 1
ATOM 1380 C CA . LEU B 1 42 ? -31.730 -40.794 -2.259 1.00 39.26 42 LEU B CA 1
ATOM 1381 C C . LEU B 1 42 ? -30.531 -41.194 -1.411 1.00 42.38 42 LEU B C 1
ATOM 1382 O O . LEU B 1 42 ? -30.122 -40.445 -0.518 1.00 42.02 42 LEU B O 1
ATOM 1387 N N . GLN B 1 43 ? -29.964 -42.366 -1.696 1.00 43.77 43 GLN B N 1
ATOM 1388 C CA . GLN B 1 43 ? -28.871 -42.917 -0.909 1.00 34.42 43 GLN B CA 1
ATOM 1389 C C . GLN B 1 43 ? -27.764 -43.433 -1.816 1.00 37.94 43 GLN B C 1
ATOM 1390 O O . GLN B 1 43 ? -28.007 -43.837 -2.956 1.00 30.71 43 GLN B O 1
ATOM 1396 N N . GLU B 1 44 ? -26.542 -43.419 -1.289 1.00 39.56 44 GLU B N 1
ATOM 1397 C CA . GLU B 1 44 ? -25.438 -44.103 -1.940 1.00 34.60 44 GLU B CA 1
ATOM 1398 C C . GLU B 1 44 ? -25.577 -45.611 -1.748 1.00 46.13 44 GLU B C 1
ATOM 1399 O O . GLU B 1 44 ? -26.198 -46.087 -0.794 1.00 63.68 44 GLU B O 1
ATOM 1405 N N . MET B 1 45 ? -24.988 -46.369 -2.674 1.00 55.07 45 MET B N 1
ATOM 1406 C CA . MET B 1 45 ? -25.145 -47.820 -2.629 1.00 51.45 45 MET B CA 1
ATOM 1407 C C . MET B 1 45 ? -24.323 -48.445 -1.508 1.00 61.40 45 MET B C 1
ATOM 1408 O O . MET B 1 45 ? -24.751 -49.442 -0.914 1.00 69.08 45 MET B O 1
ATOM 1413 N N . GLU B 1 46 ? -23.155 -47.887 -1.203 1.00 50.31 46 GLU B N 1
ATOM 1414 C CA . GLU B 1 46 ? -22.398 -48.337 -0.046 1.00 65.93 46 GLU B CA 1
ATOM 1415 C C . GLU B 1 46 ? -22.965 -47.711 1.222 1.00 52.54 46 GLU B C 1
ATOM 1416 O O . GLU B 1 46 ? -23.545 -46.621 1.197 1.00 62.61 46 GLU B O 1
ATOM 1422 N N . GLY B 1 47 ? -22.796 -48.414 2.339 1.00 70.31 47 GLY B N 1
ATOM 1423 C CA . GLY B 1 47 ? -23.482 -48.023 3.552 1.00 88.26 47 GLY B CA 1
ATOM 1424 C C . GLY B 1 47 ? -24.964 -48.310 3.541 1.00 75.21 47 GLY B C 1
ATOM 1425 O O . GLY B 1 47 ? -25.673 -47.893 4.462 1.00 78.57 47 GLY B O 1
ATOM 1426 N N . MET B 1 48 ? -25.452 -49.009 2.519 1.00 56.43 48 MET B N 1
ATOM 1427 C CA . MET B 1 48 ? -26.857 -49.372 2.387 1.00 64.42 48 MET B CA 1
ATOM 1428 C C . MET B 1 48 ? -26.936 -50.853 2.053 1.00 61.32 48 MET B C 1
ATOM 1429 O O . MET B 1 48 ? -26.417 -51.284 1.019 1.00 72.11 48 MET B O 1
ATOM 1434 N N . ASP B 1 49 ? -27.574 -51.629 2.925 1.00 51.35 49 ASP B N 1
ATOM 1435 C CA . ASP B 1 49 ? -27.737 -53.057 2.696 1.00 56.76 49 ASP B CA 1
ATOM 1436 C C . ASP B 1 49 ? -29.047 -53.315 1.958 1.00 61.54 49 ASP B C 1
ATOM 1437 O O . ASP B 1 49 ? -30.032 -52.593 2.139 1.00 40.63 49 ASP B O 1
ATOM 1442 N N . ALA B 1 50 ? -29.045 -54.349 1.115 1.00 57.95 50 ALA B N 1
ATOM 1443 C CA . ALA B 1 50 ? -30.003 -54.450 0.019 1.00 45.47 50 ALA B CA 1
ATOM 1444 C C . ALA B 1 50 ? -31.421 -54.792 0.459 1.00 36.36 50 ALA B C 1
ATOM 1445 O O . ALA B 1 50 ? -32.338 -54.710 -0.366 1.00 43.90 50 ALA B O 1
ATOM 1447 N N . GLU B 1 51 ? -31.633 -55.163 1.720 1.00 48.54 51 GLU B N 1
ATOM 1448 C CA . GLU B 1 51 ? -32.969 -55.538 2.163 1.00 46.77 51 GLU B CA 1
ATOM 1449 C C . GLU B 1 51 ? -33.921 -54.350 2.256 1.00 58.95 51 GLU B C 1
ATOM 1450 O O . GLU B 1 51 ? -35.139 -54.560 2.296 1.00 54.08 51 GLU B O 1
ATOM 1456 N N . GLU B 1 52 ? -33.407 -53.117 2.255 1.00 47.04 52 GLU B N 1
ATOM 1457 C CA . GLU B 1 52 ? -34.265 -51.947 2.409 1.00 49.61 52 GLU B CA 1
ATOM 1458 C C . GLU B 1 52 ? -35.187 -51.733 1.217 1.00 48.83 52 GLU B C 1
ATOM 1459 O O . GLU B 1 52 ? -36.196 -51.032 1.352 1.00 44.93 52 GLU B O 1
ATOM 1465 N N . LEU B 1 53 ? -34.860 -52.312 0.059 1.00 50.14 53 LEU B N 1
ATOM 1466 C CA . LEU B 1 53 ? -35.675 -52.128 -1.136 1.00 35.94 53 LEU B CA 1
ATOM 1467 C C . LEU B 1 53 ? -37.117 -52.567 -0.925 1.00 41.97 53 LEU B C 1
ATOM 1468 O O . LEU B 1 53 ? -38.015 -52.059 -1.606 1.00 44.22 53 LEU B O 1
ATOM 1473 N N . LEU B 1 54 ? -37.361 -53.487 0.011 1.00 51.63 54 LEU B N 1
ATOM 1474 C CA . LEU B 1 54 ? -38.705 -54.005 0.229 1.00 49.48 54 LEU B CA 1
ATOM 1475 C C . LEU B 1 54 ? -39.637 -52.980 0.861 1.00 46.44 54 LEU B C 1
ATOM 1476 O O . LEU B 1 54 ? -40.856 -53.174 0.836 1.00 54.23 54 LEU B O 1
ATOM 1481 N N . ALA B 1 55 ? -39.098 -51.898 1.425 1.00 37.86 55 ALA B N 1
ATOM 1482 C CA . ALA B 1 55 ? -39.940 -50.875 2.032 1.00 44.23 55 ALA B CA 1
ATOM 1483 C C . ALA B 1 55 ? -40.579 -49.952 1.004 1.00 45.05 55 ALA B C 1
ATOM 1484 O O . ALA B 1 55 ? -41.592 -49.315 1.309 1.00 40.58 55 ALA B O 1
ATOM 1486 N N . TYR B 1 56 ? -40.025 -49.878 -0.201 1.00 46.93 56 TYR B N 1
ATOM 1487 C CA . TYR B 1 56 ? -40.449 -48.912 -1.202 1.00 51.00 56 TYR B CA 1
ATOM 1488 C C . TYR B 1 56 ? -41.408 -49.537 -2.208 1.00 52.48 56 TYR B C 1
ATOM 1489 O O . TYR B 1 56 ? -41.419 -50.751 -2.428 1.00 53.78 56 TYR B O 1
ATOM 1498 N N . ASP B 1 57 ? -42.224 -48.676 -2.820 1.00 41.22 57 ASP B N 1
ATOM 1499 C CA . ASP B 1 57 ? -43.066 -49.099 -3.932 1.00 51.62 57 ASP B CA 1
ATOM 1500 C C . ASP B 1 57 ? -42.297 -49.065 -5.246 1.00 51.26 57 ASP B C 1
ATOM 1501 O O . ASP B 1 57 ? -42.504 -49.919 -6.115 1.00 53.64 57 ASP B O 1
ATOM 1506 N N . GLY B 1 58 ? -41.409 -48.088 -5.405 1.00 46.28 58 GLY B N 1
ATOM 1507 C CA . GLY B 1 58 ? -40.571 -47.989 -6.582 1.00 32.21 58 GLY B CA 1
ATOM 1508 C C . GLY B 1 58 ? -39.107 -47.928 -6.192 1.00 34.48 58 GLY B C 1
ATOM 1509 O O . GLY B 1 58 ? -38.752 -47.406 -5.135 1.00 51.58 58 GLY B O 1
ATOM 1510 N N . ILE B 1 59 ? -38.257 -48.481 -7.052 1.00 28.59 59 ILE B N 1
ATOM 1511 C CA . ILE B 1 59 ? -36.818 -48.512 -6.815 1.00 36.95 59 ILE B CA 1
ATOM 1512 C C . ILE B 1 59 ? -36.113 -48.136 -8.109 1.00 38.00 59 ILE B C 1
ATOM 1513 O O . ILE B 1 59 ? -36.386 -48.719 -9.162 1.00 40.50 59 ILE B O 1
ATOM 1518 N N . ILE B 1 60 ? -35.207 -47.165 -8.035 1.00 32.17 60 ILE B N 1
ATOM 1519 C CA . ILE B 1 60 ? -34.418 -46.739 -9.185 1.00 29.08 60 ILE B CA 1
ATOM 1520 C C . ILE B 1 60 ? -32.950 -46.856 -8.802 1.00 28.13 60 ILE B C 1
ATOM 1521 O O . ILE B 1 60 ? -32.484 -46.155 -7.895 1.00 39.01 60 ILE B O 1
ATOM 1526 N N . LEU B 1 61 ? -32.223 -47.736 -9.486 1.00 33.26 61 LEU B N 1
ATOM 1527 C CA . LEU B 1 61 ? -30.801 -47.923 -9.246 1.00 40.37 61 LEU B CA 1
ATOM 1528 C C . LEU B 1 61 ? -29.988 -47.154 -10.280 1.00 40.53 61 LEU B C 1
ATOM 1529 O O . LEU B 1 61 ? -30.442 -46.914 -11.401 1.00 36.95 61 LEU B O 1
ATOM 1534 N N . GLY B 1 62 ? -28.776 -46.769 -9.888 1.00 34.65 62 GLY B N 1
ATOM 1535 C CA . GLY B 1 62 ? -27.904 -46.021 -10.771 1.00 28.65 62 GLY B CA 1
ATOM 1536 C C . GLY B 1 62 ? -26.436 -46.281 -10.511 1.00 34.28 62 GLY B C 1
ATOM 1537 O O . GLY B 1 62 ? -26.009 -46.358 -9.355 1.00 30.31 62 GLY B O 1
ATOM 1538 N N . SER B 1 63 ? -25.649 -46.418 -11.573 1.00 28.95 63 SER B N 1
ATOM 1539 C CA . SER B 1 63 ? -24.233 -46.707 -11.407 1.00 39.02 63 SER B CA 1
ATOM 1540 C C . SER B 1 63 ? -23.491 -46.345 -12.682 1.00 26.31 63 SER B C 1
ATOM 1541 O O . SER B 1 63 ? -24.011 -46.504 -13.788 1.00 32.15 63 SER B O 1
ATOM 1544 N N . TYR B 1 64 ? -22.271 -45.850 -12.508 1.00 31.94 64 TYR B N 1
ATOM 1545 C CA . TYR B 1 64 ? -21.369 -45.674 -13.630 1.00 24.04 64 TYR B CA 1
ATOM 1546 C C . TYR B 1 64 ? -20.725 -47.011 -13.986 1.00 42.29 64 TYR B C 1
ATOM 1547 O O . TYR B 1 64 ? -20.861 -48.005 -13.271 1.00 43.58 64 TYR B O 1
ATOM 1556 N N . THR B 1 65 ? -20.027 -47.037 -15.116 1.00 45.36 65 THR B N 1
ATOM 1557 C CA . THR B 1 65 ? -19.390 -48.248 -15.611 1.00 32.48 65 THR B CA 1
ATOM 1558 C C . THR B 1 65 ? -17.881 -48.143 -15.438 1.00 39.37 65 THR B C 1
ATOM 1559 O O . THR B 1 65 ? -17.299 -47.069 -15.620 1.00 41.24 65 THR B O 1
ATOM 1563 N N . TRP B 1 66 ? -17.254 -49.259 -15.078 1.00 48.57 66 TRP B N 1
ATOM 1564 C CA . TRP B 1 66 ? -15.821 -49.318 -14.850 1.00 53.23 66 TRP B CA 1
ATOM 1565 C C . TRP B 1 66 ? -15.156 -50.190 -15.916 1.00 48.04 66 TRP B C 1
ATOM 1566 O O . TRP B 1 66 ? -15.763 -50.530 -16.938 1.00 45.30 66 TRP B O 1
ATOM 1577 N N . GLY B 1 67 ? -13.900 -50.556 -15.664 1.00 54.74 67 GLY B N 1
ATOM 1578 C CA . GLY B 1 67 ? -13.063 -51.241 -16.632 1.00 43.42 67 GLY B CA 1
ATOM 1579 C C . GLY B 1 67 ? -13.657 -52.480 -17.269 1.00 45.72 67 GLY B C 1
ATOM 1580 O O . GLY B 1 67 ? -14.175 -53.361 -16.576 1.00 60.25 67 GLY B O 1
ATOM 1581 N N . ASP B 1 68 ? -13.583 -52.546 -18.601 1.00 47.28 68 ASP B N 1
ATOM 1582 C CA . ASP B 1 68 ? -14.051 -53.697 -19.378 1.00 50.37 68 ASP B CA 1
ATOM 1583 C C . ASP B 1 68 ? -15.531 -53.980 -19.130 1.00 46.03 68 ASP B C 1
ATOM 1584 O O . ASP B 1 68 ? -15.961 -55.133 -19.068 1.00 67.67 68 ASP B O 1
ATOM 1589 N N . GLY B 1 69 ? -16.320 -52.916 -18.994 1.00 37.69 69 GLY B N 1
ATOM 1590 C CA . GLY B 1 69 ? -17.749 -53.070 -18.816 1.00 41.10 69 GLY B CA 1
ATOM 1591 C C . GLY B 1 69 ? -18.171 -53.691 -17.506 1.00 48.40 69 GLY B C 1
ATOM 1592 O O . GLY B 1 69 ? -19.314 -54.136 -17.384 1.00 64.88 69 GLY B O 1
ATOM 1593 N N . GLU B 1 70 ? -17.281 -53.738 -16.520 1.00 53.61 70 GLU B N 1
ATOM 1594 C CA . GLU B 1 70 ? -17.611 -54.286 -15.214 1.00 59.88 70 GLU B CA 1
ATOM 1595 C C . GLU B 1 70 ? -18.219 -53.210 -14.323 1.00 45.71 70 GLU B C 1
ATOM 1596 O O . GLU B 1 70 ? -17.957 -52.016 -14.490 1.00 58.16 70 GLU B O 1
ATOM 1602 N N . LEU B 1 71 ? -19.042 -53.650 -13.375 1.00 46.66 71 LEU B N 1
ATOM 1603 C CA . LEU B 1 71 ? -19.580 -52.738 -12.381 1.00 33.07 71 LEU B CA 1
ATOM 1604 C C . LEU B 1 71 ? -18.441 -52.151 -11.549 1.00 46.56 71 LEU B C 1
ATOM 1605 O O . LEU B 1 71 ? -17.402 -52.794 -11.364 1.00 48.53 71 LEU B O 1
ATOM 1610 N N . PRO B 1 72 ? -18.599 -50.929 -11.044 1.00 42.82 72 PRO B N 1
ATOM 1611 C CA . PRO B 1 72 ? -17.609 -50.403 -10.103 1.00 48.47 72 PRO B CA 1
ATOM 1612 C C . PRO B 1 72 ? -17.611 -51.235 -8.831 1.00 57.41 72 PRO B C 1
ATOM 1613 O O . PRO B 1 72 ? -18.617 -51.844 -8.462 1.00 51.03 72 PRO B O 1
ATOM 1617 N N . PHE B 1 73 ? -16.462 -51.259 -8.161 1.00 52.81 73 PHE B N 1
ATOM 1618 C CA . PHE B 1 73 ? -16.235 -52.248 -7.115 1.00 69.78 73 PHE B CA 1
ATOM 1619 C C . PHE B 1 73 ? -17.072 -52.003 -5.866 1.00 53.17 73 PHE B C 1
ATOM 1620 O O . PHE B 1 73 ? -17.152 -52.895 -5.014 1.00 58.08 73 PHE B O 1
ATOM 1628 N N . GLU B 1 74 ? -17.700 -50.836 -5.738 1.00 55.62 74 GLU B N 1
ATOM 1629 C CA . GLU B 1 74 ? -18.663 -50.599 -4.672 1.00 51.04 74 GLU B CA 1
ATOM 1630 C C . GLU B 1 74 ? -20.100 -50.852 -5.110 1.00 42.87 74 GLU B C 1
ATOM 1631 O O . GLU B 1 74 ? -20.992 -50.906 -4.256 1.00 46.47 74 GLU B O 1
ATOM 1637 N N . ALA B 1 75 ? -20.345 -51.006 -6.411 1.00 49.07 75 ALA B N 1
ATOM 1638 C CA . ALA B 1 75 ? -21.668 -51.351 -6.915 1.00 43.39 75 ALA B CA 1
ATOM 1639 C C . ALA B 1 75 ? -21.835 -52.839 -7.172 1.00 52.25 75 ALA B C 1
ATOM 1640 O O . ALA B 1 75 ? -22.962 -53.341 -7.119 1.00 42.29 75 ALA B O 1
ATOM 1642 N N . GLU B 1 76 ? -20.743 -53.551 -7.464 1.00 45.13 76 GLU B N 1
ATOM 1643 C CA . GLU B 1 76 ? -20.817 -55.005 -7.531 1.00 48.67 76 GLU B CA 1
ATOM 1644 C C . GLU B 1 76 ? -21.147 -55.600 -6.168 1.00 62.36 76 GLU B C 1
ATOM 1645 O O . GLU B 1 76 ? -21.808 -56.643 -6.089 1.00 38.37 76 GLU B O 1
ATOM 1651 N N . ASP B 1 77 ? -20.707 -54.947 -5.089 1.00 58.45 77 ASP B N 1
ATOM 1652 C CA . ASP B 1 77 ? -21.072 -55.401 -3.752 1.00 42.35 77 ASP B CA 1
ATOM 1653 C C . ASP B 1 77 ? -22.569 -55.259 -3.517 1.00 52.44 77 ASP B C 1
ATOM 1654 O O . ASP B 1 77 ? -23.226 -56.206 -3.067 1.00 49.65 77 ASP B O 1
ATOM 1659 N N . PHE B 1 78 ? -23.128 -54.083 -3.822 1.00 34.68 78 PHE B N 1
ATOM 1660 C CA . PHE B 1 78 ? -24.576 -53.942 -3.772 1.00 33.49 78 PHE B CA 1
ATOM 1661 C C . PHE B 1 78 ? -25.236 -54.955 -4.693 1.00 36.81 78 PHE B C 1
ATOM 1662 O O . PHE B 1 78 ? -26.240 -55.573 -4.327 1.00 50.43 78 PHE B O 1
ATOM 1670 N N . HIS B 1 79 ? -24.668 -55.158 -5.885 1.00 49.75 79 HIS B N 1
ATOM 1671 C CA . HIS B 1 79 ? -25.248 -56.106 -6.832 1.00 42.80 79 HIS B CA 1
ATOM 1672 C C . HIS B 1 79 ? -25.220 -57.532 -6.291 1.00 43.53 79 HIS B C 1
ATOM 1673 O O . HIS B 1 79 ? -26.164 -58.301 -6.506 1.00 53.33 79 HIS B O 1
ATOM 1680 N N . ASP B 1 80 ? -24.143 -57.914 -5.606 1.00 50.51 80 ASP B N 1
ATOM 1681 C CA . ASP B 1 80 ? -24.074 -59.268 -5.067 1.00 35.46 80 ASP B CA 1
ATOM 1682 C C . ASP B 1 80 ? -25.003 -59.429 -3.871 1.00 53.67 80 ASP B C 1
ATOM 1683 O O . ASP B 1 80 ? -25.578 -60.504 -3.660 1.00 49.69 80 ASP B O 1
ATOM 1688 N N . ASP B 1 81 ? -25.180 -58.362 -3.094 1.00 53.49 81 ASP B N 1
ATOM 1689 C CA . ASP B 1 81 ? -26.006 -58.397 -1.893 1.00 45.29 81 ASP B CA 1
ATOM 1690 C C . ASP B 1 81 ? -27.490 -58.616 -2.177 1.00 48.31 81 ASP B C 1
ATOM 1691 O O . ASP B 1 81 ? -28.256 -58.746 -1.220 1.00 51.59 81 ASP B O 1
ATOM 1696 N N . LEU B 1 82 ? -27.932 -58.665 -3.431 1.00 42.71 82 LEU B N 1
ATOM 1697 C CA . LEU B 1 82 ? -29.330 -58.965 -3.709 1.00 56.37 82 LEU B CA 1
ATOM 1698 C C . LEU B 1 82 ? -29.558 -60.412 -4.113 1.00 47.75 82 LEU B C 1
ATOM 1699 O O . LEU B 1 82 ? -30.617 -60.715 -4.665 1.00 53.90 82 LEU B O 1
ATOM 1704 N N . GLU B 1 83 ? -28.581 -61.293 -3.891 1.00 58.93 83 GLU B N 1
ATOM 1705 C CA . GLU B 1 83 ? -28.657 -62.670 -4.374 1.00 67.48 83 GLU B CA 1
ATOM 1706 C C . G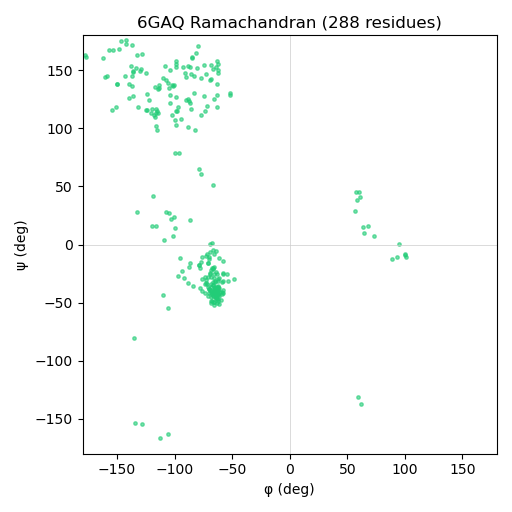LU B 1 83 ? -29.986 -63.344 -4.054 1.00 62.33 83 GLU B C 1
ATOM 1707 O O . GLU B 1 83 ? -30.433 -64.217 -4.804 1.00 64.14 83 GLU B O 1
ATOM 1713 N N . ASN B 1 84 ? -30.637 -62.961 -2.957 1.00 47.25 84 ASN B N 1
ATOM 1714 C CA . ASN B 1 84 ? -31.721 -63.781 -2.431 1.00 42.57 84 ASN B CA 1
ATOM 1715 C C . ASN B 1 84 ? -32.959 -62.959 -2.089 1.00 42.75 84 ASN B C 1
ATOM 1716 O O . ASN B 1 84 ? -33.732 -63.344 -1.208 1.00 64.52 84 ASN B O 1
ATOM 1721 N N . ILE B 1 85 ? -33.176 -61.839 -2.770 1.00 39.93 85 ILE B N 1
ATOM 1722 C CA . ILE B 1 85 ? -34.285 -60.944 -2.456 1.00 40.59 85 ILE B CA 1
ATOM 1723 C C . ILE B 1 85 ? -35.417 -61.167 -3.447 1.00 45.96 85 ILE B C 1
ATOM 1724 O O . ILE B 1 85 ? -35.188 -61.294 -4.657 1.00 64.00 85 ILE B O 1
ATOM 1729 N N . ASP B 1 86 ? -36.643 -61.217 -2.931 1.00 44.78 86 ASP B N 1
ATOM 1730 C CA . ASP B 1 86 ? -37.842 -61.263 -3.760 1.00 45.17 86 ASP B CA 1
ATOM 1731 C C . ASP B 1 86 ? -38.349 -59.837 -3.940 1.00 50.08 86 ASP B C 1
ATOM 1732 O O . ASP B 1 86 ? -38.876 -59.234 -2.998 1.00 35.88 86 ASP B O 1
ATOM 1737 N N . LEU B 1 87 ? -38.185 -59.297 -5.147 1.00 54.14 87 LEU B N 1
ATOM 1738 C CA . LEU B 1 87 ? -38.639 -57.952 -5.475 1.00 46.90 87 LEU B CA 1
ATOM 1739 C C . LEU B 1 87 ? -39.905 -57.963 -6.323 1.00 48.44 87 LEU B C 1
ATOM 1740 O O . LEU B 1 87 ? -40.146 -57.027 -7.093 1.00 44.77 87 LEU B O 1
ATOM 1745 N N . ALA B 1 88 ? -40.715 -59.013 -6.202 1.00 44.67 88 ALA B N 1
ATOM 1746 C CA . ALA B 1 88 ? -41.984 -59.063 -6.913 1.00 46.16 88 ALA B CA 1
ATOM 1747 C C . ALA B 1 88 ? -42.902 -57.949 -6.430 1.00 45.47 88 ALA B C 1
ATOM 1748 O O . ALA B 1 88 ? -42.988 -57.666 -5.232 1.00 46.32 88 ALA B O 1
ATOM 1750 N N . GLY B 1 89 ? -43.590 -57.311 -7.375 1.00 52.54 89 GLY B N 1
ATOM 1751 C CA . GLY B 1 89 ? -44.432 -56.175 -7.079 1.00 48.66 89 GLY B CA 1
ATOM 1752 C C . GLY B 1 89 ? -43.735 -54.834 -7.134 1.00 46.66 89 GLY B C 1
ATOM 1753 O O . GLY B 1 89 ? -44.417 -53.801 -7.134 1.00 51.23 89 GLY B O 1
ATOM 1754 N N . LYS B 1 90 ? -42.405 -54.813 -7.186 1.00 41.38 90 LYS B N 1
ATOM 1755 C CA . LYS B 1 90 ? -41.662 -53.561 -7.221 1.00 50.88 90 LYS B CA 1
ATOM 1756 C C . LYS B 1 90 ? -41.586 -53.030 -8.646 1.00 50.95 90 LYS B C 1
ATOM 1757 O O . LYS B 1 90 ? -41.226 -53.761 -9.573 1.00 63.44 90 LYS B O 1
ATOM 1763 N N . LYS B 1 91 ? -41.929 -51.756 -8.815 1.00 44.51 91 LYS B N 1
ATOM 1764 C CA . LYS B 1 91 ? -41.750 -51.059 -10.082 1.00 31.48 91 LYS B CA 1
ATOM 1765 C C . LYS B 1 91 ? -40.363 -50.426 -10.078 1.00 37.15 91 LYS B C 1
ATOM 1766 O O . LYS B 1 91 ? -40.031 -49.664 -9.165 1.00 50.28 91 LYS B O 1
ATOM 1772 N N . VAL B 1 92 ? -39.546 -50.748 -11.082 1.00 36.74 92 VAL B N 1
ATOM 1773 C CA . VAL B 1 92 ? -38.131 -50.407 -11.044 1.00 38.38 92 VAL B CA 1
ATOM 1774 C C . VAL B 1 92 ? -37.678 -49.778 -12.356 1.00 54.74 92 VAL B C 1
ATOM 1775 O O . VAL B 1 92 ? -38.340 -49.877 -13.391 1.00 41.46 92 VAL B O 1
ATOM 1779 N N . ALA B 1 93 ? -36.518 -49.125 -12.286 1.00 34.11 93 ALA B N 1
ATOM 1780 C CA . ALA B 1 93 ? -35.835 -48.563 -13.444 1.00 34.49 93 ALA B CA 1
ATOM 1781 C C . ALA B 1 93 ? -34.358 -48.437 -13.097 1.00 35.72 93 ALA B C 1
ATOM 1782 O O . ALA B 1 93 ? -33.961 -48.566 -11.936 1.00 34.76 93 ALA B O 1
ATOM 1784 N N . VAL B 1 94 ? -33.540 -48.194 -14.123 1.00 28.24 94 VAL B N 1
ATOM 1785 C CA . VAL B 1 94 ? -32.092 -48.108 -13.966 1.00 29.69 94 VAL B CA 1
ATOM 1786 C C . VAL B 1 94 ? -31.575 -46.921 -14.769 1.00 37.51 94 VAL B C 1
ATOM 1787 O O . VAL B 1 94 ? -32.101 -46.591 -15.836 1.00 42.27 94 VAL B O 1
ATOM 1791 N N . PHE B 1 95 ? -30.543 -46.264 -14.239 1.00 24.14 95 PHE B N 1
ATOM 1792 C CA . PHE B 1 95 ? -29.839 -45.208 -14.953 1.00 33.17 95 PHE B CA 1
ATOM 1793 C C . PHE B 1 95 ? -28.341 -45.386 -14.741 1.00 36.03 95 PHE B C 1
ATOM 1794 O O . PHE B 1 95 ? -27.900 -46.214 -13.940 1.00 40.90 95 PHE B O 1
ATOM 1802 N N . GLY B 1 96 ? -27.557 -44.601 -15.470 1.00 37.30 96 GLY B N 1
ATOM 1803 C CA . GLY B 1 96 ? -26.114 -44.695 -15.356 1.00 33.09 96 GLY B CA 1
ATOM 1804 C C . GLY B 1 96 ? -25.431 -43.670 -16.239 1.00 23.45 96 GLY B C 1
ATOM 1805 O O . GLY B 1 96 ? -26.032 -43.106 -17.157 1.00 31.34 96 GLY B O 1
ATOM 1806 N N . SER B 1 97 ? -24.153 -43.448 -15.936 1.00 26.36 97 SER B N 1
ATOM 1807 C CA . SER B 1 97 ? -23.306 -42.519 -16.673 1.00 35.11 97 SER B CA 1
ATOM 1808 C C . SER B 1 97 ? -22.076 -43.260 -17.177 1.00 44.34 97 SER B C 1
ATOM 1809 O O . SER B 1 97 ? -21.401 -43.948 -16.404 1.00 41.75 97 SER B O 1
ATOM 1812 N N . GLY B 1 98 ? -21.786 -43.117 -18.468 1.00 33.71 98 GLY B N 1
ATOM 1813 C CA . GLY B 1 98 ? -20.696 -43.825 -19.098 1.00 30.45 98 GLY B CA 1
ATOM 1814 C C . GLY B 1 98 ? -19.862 -42.911 -19.977 1.00 44.61 98 GLY B C 1
ATOM 1815 O O . GLY B 1 98 ? -19.782 -41.698 -19.764 1.00 43.41 98 GLY B O 1
ATOM 1816 N N . ASP B 1 99 ? -19.225 -43.520 -20.974 1.00 40.11 99 ASP B N 1
ATOM 1817 C CA . ASP B 1 99 ? -18.352 -42.775 -21.875 1.00 43.49 99 ASP B CA 1
ATOM 1818 C C . ASP B 1 99 ? -18.295 -43.529 -23.192 1.00 42.01 99 ASP B C 1
ATOM 1819 O O . ASP B 1 99 ? -17.793 -44.656 -23.244 1.00 52.69 99 ASP B O 1
ATOM 1824 N N . THR B 1 100 ? -18.800 -42.894 -24.245 1.00 47.10 100 THR B N 1
ATOM 1825 C CA . THR B 1 100 ? -18.821 -43.472 -25.581 1.00 32.41 100 THR B CA 1
ATOM 1826 C C . THR B 1 100 ? -17.441 -43.919 -26.072 1.00 35.23 100 THR B C 1
ATOM 1827 O O . THR B 1 100 ? -17.363 -44.848 -26.886 1.00 37.66 100 THR B O 1
ATOM 1831 N N . ALA B 1 101 ? -16.357 -43.326 -25.563 1.00 34.22 101 ALA B N 1
ATOM 1832 C CA . ALA B 1 101 ? -14.998 -43.746 -25.905 1.00 33.72 101 ALA B CA 1
ATOM 1833 C C . ALA B 1 101 ? -14.711 -45.213 -25.597 1.00 39.00 101 ALA B C 1
ATOM 1834 O O . ALA B 1 101 ? -13.686 -45.730 -26.057 1.00 44.51 101 ALA B O 1
ATOM 1836 N N . TYR B 1 102 ? -15.558 -45.883 -24.820 1.00 39.25 102 TYR B N 1
ATOM 1837 C CA . TYR B 1 102 ? -15.384 -47.293 -24.504 1.00 40.55 102 TYR B CA 1
ATOM 1838 C C . TYR B 1 102 ? -16.362 -48.144 -25.307 1.00 43.75 102 TYR B C 1
ATOM 1839 O O . TYR B 1 102 ? -17.463 -47.703 -25.645 1.00 45.37 102 TYR B O 1
ATOM 1848 N N . GLU B 1 103 ? -15.946 -49.379 -25.601 1.00 37.70 103 GLU B N 1
ATOM 1849 C CA . GLU B 1 103 ? -16.783 -50.281 -26.389 1.00 45.70 103 GLU B CA 1
ATOM 1850 C C . GLU B 1 103 ? -18.106 -50.566 -25.692 1.00 47.33 103 GLU B C 1
ATOM 1851 O O . GLU B 1 103 ? -19.168 -50.550 -26.326 1.00 41.63 103 GLU B O 1
ATOM 1857 N N . LEU B 1 104 ? -18.062 -50.825 -24.387 1.00 38.76 104 LEU B N 1
ATOM 1858 C CA . LEU B 1 104 ? -19.246 -51.209 -23.624 1.00 38.12 104 LEU B CA 1
ATOM 1859 C C . LEU B 1 104 ? -19.776 -49.977 -22.895 1.00 50.80 104 LEU B C 1
ATOM 1860 O O . LEU B 1 104 ? -19.573 -49.785 -21.696 1.00 38.39 104 LEU B O 1
ATOM 1865 N N . PHE B 1 105 ? -20.476 -49.132 -23.649 1.00 44.17 105 PHE B N 1
ATOM 1866 C CA . PHE B 1 105 ? -20.991 -47.876 -23.115 1.00 38.94 105 PHE B CA 1
ATOM 1867 C C . PHE B 1 105 ? -22.145 -48.144 -22.156 1.00 38.63 105 PHE B C 1
ATOM 1868 O O . PHE B 1 105 ? -23.170 -48.710 -22.550 1.00 30.38 105 PHE B O 1
ATOM 1876 N N . CYS B 1 106 ? -21.972 -47.733 -20.898 1.00 35.62 106 CYS B N 1
ATOM 1877 C CA . CYS B 1 106 ? -23.006 -47.855 -19.868 1.00 32.33 106 CYS B CA 1
ATOM 1878 C C . CYS B 1 106 ? -23.451 -49.305 -19.683 1.00 38.14 106 CYS B C 1
ATOM 1879 O O . CYS B 1 106 ? -24.646 -49.599 -19.597 1.00 34.07 106 CYS B O 1
ATOM 1882 N N . GLU B 1 107 ? -22.480 -50.222 -19.619 1.00 34.17 107 GLU B N 1
ATOM 1883 C CA . GLU B 1 107 ? -22.803 -51.620 -19.346 1.00 41.98 107 GLU B CA 1
ATOM 1884 C C . GLU B 1 107 ? -23.466 -51.783 -17.986 1.00 50.36 107 GLU B C 1
ATOM 1885 O O . GLU B 1 107 ? -24.256 -52.713 -17.789 1.00 46.15 107 GLU B O 1
ATOM 1891 N N . ALA B 1 108 ? -23.157 -50.889 -17.041 1.00 38.92 108 ALA B N 1
ATOM 1892 C CA . ALA B 1 108 ? -23.715 -50.989 -15.697 1.00 32.63 108 ALA B CA 1
ATOM 1893 C C . ALA B 1 108 ? -25.236 -50.957 -15.711 1.00 39.41 108 ALA B C 1
ATOM 1894 O O . ALA B 1 108 ? -25.876 -51.573 -14.850 1.00 34.97 108 ALA B O 1
ATOM 1896 N N . VAL B 1 109 ? -25.832 -50.249 -16.671 1.00 28.14 109 VAL B N 1
ATOM 1897 C CA . VAL B 1 109 ? -27.287 -50.219 -16.771 1.00 32.75 109 VAL B CA 1
ATOM 1898 C C . VAL B 1 109 ? -27.820 -51.589 -17.169 1.00 42.43 109 VAL B C 1
ATOM 1899 O O . VAL B 1 109 ? -28.816 -52.067 -16.614 1.00 47.13 109 VAL B O 1
ATOM 1903 N N . THR B 1 110 ? -27.162 -52.247 -18.128 1.00 39.21 110 THR B N 1
ATOM 1904 C CA . THR B 1 110 ? -27.591 -53.579 -18.543 1.00 47.45 110 THR B CA 1
ATOM 1905 C C . THR B 1 110 ? -27.425 -54.589 -17.414 1.00 39.34 110 THR B C 1
ATOM 1906 O O . THR B 1 110 ? -28.287 -55.452 -17.210 1.00 30.18 110 THR B O 1
ATOM 1910 N N . ILE B 1 111 ? -26.321 -54.494 -16.669 1.00 27.60 111 ILE B N 1
ATOM 1911 C CA . ILE B 1 111 ? -26.052 -55.454 -15.601 1.00 33.38 111 ILE B CA 1
ATOM 1912 C C . ILE B 1 111 ? -27.119 -55.359 -14.519 1.00 41.29 111 ILE B C 1
ATOM 1913 O O . ILE B 1 111 ? -27.709 -56.367 -14.112 1.00 41.67 111 ILE B O 1
ATOM 1918 N N . PHE B 1 112 ? -27.384 -54.144 -14.037 1.00 48.69 112 PHE B N 1
ATOM 1919 C CA . PHE B 1 112 ? -28.396 -53.964 -13.003 1.00 40.23 112 PHE B CA 1
ATOM 1920 C C . PHE B 1 112 ? -29.805 -54.213 -13.522 1.00 41.58 112 PHE B C 1
ATOM 1921 O O . PHE B 1 112 ? -30.688 -54.555 -12.730 1.00 41.19 112 PHE B O 1
ATOM 1929 N N . GLU B 1 113 ? -30.037 -54.057 -14.827 1.00 43.13 113 GLU B N 1
ATOM 1930 C CA . GLU B 1 113 ? -31.370 -54.309 -15.365 1.00 44.61 113 GLU B CA 1
ATOM 1931 C C . GLU B 1 113 ? -31.698 -55.795 -15.384 1.00 50.85 113 GLU B C 1
ATOM 1932 O O . GLU B 1 113 ? -32.860 -56.172 -15.192 1.00 42.35 113 GLU B O 1
ATOM 1938 N N . GLU B 1 114 ? -30.702 -56.652 -15.610 1.00 47.72 114 GLU B N 1
ATOM 1939 C CA . GLU B 1 114 ? -30.978 -58.083 -15.625 1.00 51.05 114 GLU B CA 1
ATOM 1940 C C . GLU B 1 114 ? -31.109 -58.641 -14.213 1.00 50.15 114 GLU B C 1
ATOM 1941 O O . GLU B 1 114 ? -31.952 -59.509 -13.966 1.00 54.16 114 GLU B O 1
ATOM 1947 N N . ARG B 1 115 ? -30.298 -58.151 -13.273 1.00 44.70 115 ARG B N 1
ATOM 1948 C CA . ARG B 1 115 ? -30.392 -58.635 -11.900 1.00 42.93 115 ARG B CA 1
ATOM 1949 C C . ARG B 1 115 ? -31.744 -58.288 -11.287 1.00 40.81 115 ARG B C 1
ATOM 1950 O O . ARG B 1 115 ? -32.324 -59.094 -10.551 1.00 51.07 115 ARG B O 1
ATOM 1958 N N . LEU B 1 116 ? -32.267 -57.098 -11.589 1.00 42.03 116 LEU B N 1
ATOM 1959 C CA . LEU B 1 116 ? -33.583 -56.720 -11.083 1.00 45.64 116 LEU B CA 1
ATOM 1960 C C . LEU B 1 116 ? -34.667 -57.658 -11.601 1.00 49.78 116 LEU B C 1
ATOM 1961 O O . LEU B 1 116 ? -35.549 -58.079 -10.844 1.00 44.78 116 LEU B O 1
ATOM 1966 N N . VAL B 1 117 ? -34.613 -57.999 -12.891 1.00 45.15 117 VAL B N 1
ATOM 1967 C CA . VAL B 1 117 ? -35.666 -58.815 -13.488 1.00 55.03 117 VAL B CA 1
ATOM 1968 C C . VAL B 1 117 ? -35.592 -60.250 -12.981 1.00 51.00 117 VAL B C 1
ATOM 1969 O O . VAL B 1 117 ? -36.617 -60.853 -12.637 1.00 50.19 117 VAL B O 1
ATOM 1973 N N . GLU B 1 118 ? -34.387 -60.822 -12.917 1.00 37.67 118 GLU B N 1
ATOM 1974 C CA . GLU B 1 118 ? -34.252 -62.192 -12.433 1.00 40.43 118 GLU B CA 1
ATOM 1975 C C . GLU B 1 118 ? -34.533 -62.324 -10.942 1.00 56.97 118 GLU B C 1
ATOM 1976 O O . GLU B 1 118 ? -34.446 -63.437 -10.411 1.00 43.11 118 GLU B O 1
ATOM 1982 N N . ARG B 1 119 ? -34.866 -61.227 -10.257 1.00 51.68 119 ARG B N 1
ATOM 1983 C CA . ARG B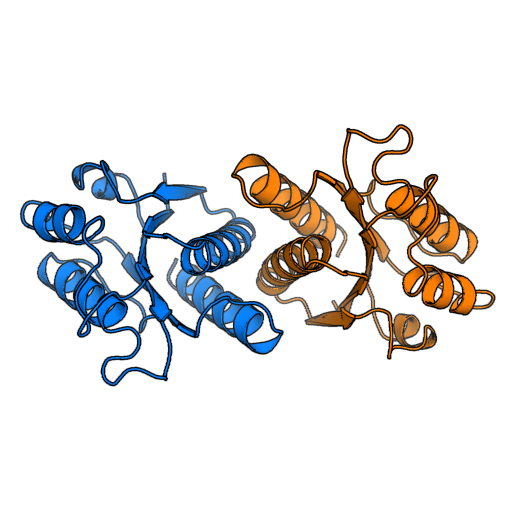 1 119 ? -35.294 -61.271 -8.864 1.00 50.91 119 ARG B CA 1
ATOM 1984 C C . ARG B 1 119 ? -36.735 -60.800 -8.697 1.00 44.83 119 ARG B C 1
ATOM 1985 O O . ARG B 1 119 ? -37.157 -60.488 -7.579 1.00 27.73 119 ARG B O 1
ATOM 1993 N N . GLY B 1 120 ? -37.496 -60.734 -9.790 1.00 37.76 120 GLY B N 1
ATOM 1994 C CA . GLY B 1 120 ? -38.928 -60.529 -9.734 1.00 40.76 120 GLY B CA 1
ATOM 1995 C C . GLY B 1 120 ? -39.403 -59.113 -9.988 1.00 45.93 120 GLY B C 1
ATOM 1996 O O . GLY B 1 120 ? -40.616 -58.905 -10.117 1.00 44.29 120 GLY B O 1
ATOM 1997 N N . ALA B 1 121 ? -38.499 -58.142 -10.070 1.00 45.24 121 ALA B N 1
ATOM 1998 C CA . ALA B 1 121 ? -38.913 -56.752 -10.206 1.00 55.30 121 ALA B CA 1
ATOM 1999 C C . ALA B 1 121 ? -39.533 -56.495 -11.574 1.00 54.51 121 ALA B C 1
ATOM 2000 O O . ALA B 1 121 ? -39.078 -57.024 -12.592 1.00 49.35 121 ALA B O 1
ATOM 2002 N N . GLU B 1 122 ? -40.583 -55.677 -11.590 1.00 40.96 122 GLU B N 1
ATOM 2003 C CA . GLU B 1 122 ? -41.252 -55.292 -12.831 1.00 44.52 122 GLU B CA 1
ATOM 2004 C C . GLU B 1 122 ? -40.469 -54.146 -13.456 1.00 41.37 122 GLU B C 1
ATOM 2005 O O . GLU B 1 122 ? -40.618 -52.988 -13.059 1.00 44.98 122 GLU B O 1
ATOM 2011 N N . LEU B 1 123 ? -39.617 -54.466 -14.428 1.00 49.97 123 LEU B N 1
ATOM 2012 C CA . LEU B 1 123 ? -38.883 -53.425 -15.138 1.00 40.64 123 LEU B CA 1
ATOM 2013 C C . LEU B 1 123 ? -39.874 -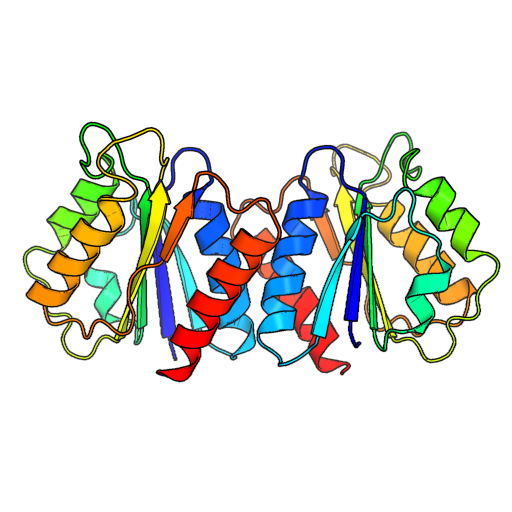52.542 -15.883 1.00 43.46 123 LEU B C 1
ATOM 2014 O O . LEU B 1 123 ? -40.603 -53.012 -16.763 1.00 50.12 123 LEU B O 1
ATOM 2019 N N . VAL B 1 124 ? -39.895 -51.260 -15.518 1.00 35.56 124 VAL B N 1
ATOM 2020 C CA . VAL B 1 124 ? -40.925 -50.339 -15.975 1.00 48.15 124 VAL B CA 1
ATOM 2021 C C . VAL B 1 124 ? -40.526 -49.603 -17.249 1.00 46.12 124 VAL B C 1
ATOM 2022 O O . VAL B 1 124 ? -41.402 -49.257 -18.055 1.00 48.40 124 VAL B O 1
ATOM 2026 N N . GLN B 1 125 ? -39.234 -49.391 -17.473 1.00 38.64 125 GLN B N 1
ATOM 2027 C CA . GLN B 1 125 ? -38.749 -48.636 -18.621 1.00 36.19 125 GLN B CA 1
ATOM 2028 C C . GLN B 1 125 ? -37.399 -49.190 -19.049 1.00 37.40 125 GLN B C 1
ATOM 2029 O O . GLN B 1 125 ? -36.772 -49.978 -18.343 1.00 41.28 125 GLN B O 1
ATOM 2035 N N . GLU B 1 126 ? -36.958 -48.756 -20.220 1.00 35.34 126 GLU B N 1
ATOM 2036 C CA . GLU B 1 126 ? -35.575 -48.984 -20.610 1.00 35.53 126 GLU B CA 1
ATOM 2037 C C . GLU B 1 126 ? -34.669 -48.002 -19.874 1.00 30.09 126 GLU B C 1
ATOM 2038 O O . GLU B 1 126 ? -35.036 -46.850 -19.624 1.00 36.82 126 GLU B O 1
ATOM 2044 N N . GLY B 1 127 ? -33.484 -48.483 -19.503 1.00 38.83 127 GLY B N 1
ATOM 2045 C CA . GLY B 1 127 ? -32.562 -47.672 -18.741 1.00 36.42 127 GLY B CA 1
ATOM 2046 C C . GLY B 1 127 ? -32.119 -46.430 -19.486 1.00 38.81 127 GLY B C 1
ATOM 2047 O O . GLY B 1 127 ? -32.143 -46.352 -20.716 1.00 53.78 127 GLY B O 1
ATOM 2048 N N . LEU B 1 128 ? -31.713 -45.431 -18.712 1.00 38.27 128 LEU B N 1
ATOM 2049 C CA . LEU B 1 128 ? -31.231 -44.173 -19.258 1.00 28.38 128 LEU B CA 1
ATOM 2050 C C . LEU B 1 128 ? -29.716 -44.115 -19.155 1.00 31.43 128 LEU B C 1
ATOM 2051 O O . LEU B 1 128 ? -29.151 -44.334 -18.078 1.00 31.96 128 LEU B O 1
ATOM 2056 N N . LYS B 1 129 ? -29.069 -43.814 -20.278 1.00 37.94 129 LYS B N 1
ATOM 2057 C CA . LYS B 1 129 ? -27.616 -43.814 -20.397 1.00 36.38 129 LYS B CA 1
ATOM 2058 C C . LYS B 1 129 ? -27.167 -42.402 -20.746 1.00 32.51 129 LYS B C 1
ATOM 2059 O O . LYS B 1 129 ? -27.432 -41.917 -21.851 1.00 36.65 129 LYS B O 1
ATOM 2065 N N . ILE B 1 130 ? -26.493 -41.743 -19.806 1.00 37.19 130 ILE B N 1
ATOM 2066 C CA . ILE B 1 130 ? -25.975 -40.392 -19.992 1.00 29.07 130 ILE B CA 1
ATOM 2067 C C . ILE B 1 130 ? -24.468 -40.471 -20.182 1.00 28.27 130 ILE B C 1
ATOM 2068 O O . ILE B 1 130 ? -23.786 -41.245 -19.502 1.00 25.53 130 ILE B O 1
ATOM 2073 N N . GLU B 1 131 ? -23.951 -39.674 -21.111 1.00 28.35 131 GLU B N 1
ATOM 2074 C CA . GLU B 1 131 ? -22.517 -39.603 -21.354 1.00 35.05 131 GLU B CA 1
ATOM 2075 C C . GLU B 1 131 ? -21.890 -38.596 -20.396 1.00 32.27 131 GLU B C 1
ATOM 2076 O O . GLU B 1 131 ? -22.210 -37.404 -20.447 1.00 22.09 131 GLU B O 1
ATOM 2082 N N . LEU B 1 132 ? -21.004 -39.080 -19.527 1.00 33.98 132 LEU B N 1
ATOM 2083 C CA . LEU B 1 132 ? -20.225 -38.247 -18.599 1.00 23.82 132 LEU B CA 1
ATOM 2084 C C . LEU B 1 132 ? -21.206 -37.480 -17.712 1.00 30.97 132 LEU B C 1
ATOM 2085 O O . LEU B 1 132 ? -22.129 -38.097 -17.155 1.00 28.88 132 LEU B O 1
ATOM 2090 N N . ALA B 1 133 ? -21.057 -36.166 -17.545 1.00 28.34 133 ALA B N 1
ATOM 2091 C CA . ALA B 1 133 ? -21.938 -35.425 -16.649 1.00 37.59 133 ALA B CA 1
ATOM 2092 C C . ALA B 1 133 ? -23.160 -34.908 -17.404 1.00 21.41 133 ALA B C 1
ATOM 2093 O O . ALA B 1 133 ? -23.053 -34.531 -18.574 1.00 37.17 133 ALA B O 1
ATOM 2095 N N . PRO B 1 134 ? -24.328 -34.875 -16.758 1.00 38.31 134 PRO B N 1
ATOM 2096 C CA . PRO B 1 134 ? -25.524 -34.282 -17.383 1.00 30.24 134 PRO B CA 1
ATOM 2097 C C . PRO B 1 134 ? -25.483 -32.758 -17.351 1.00 45.86 134 PRO B C 1
ATOM 2098 O O . PRO B 1 134 ? -26.343 -32.092 -16.767 1.00 37.53 134 PRO B O 1
ATOM 2102 N N . GLU B 1 135 ? -24.460 -32.192 -17.994 1.00 39.31 135 GLU B N 1
ATOM 2103 C CA . GLU B 1 135 ? -24.140 -30.777 -17.885 1.00 40.06 135 GLU B CA 1
ATOM 2104 C C . GLU B 1 135 ? -24.580 -29.971 -19.103 1.00 37.71 135 GLU B C 1
ATOM 2105 O O . GLU B 1 135 ? -24.041 -28.885 -19.345 1.00 40.27 135 GLU B O 1
ATOM 2111 N N . ASP B 1 136 ? -25.544 -30.469 -19.872 1.00 33.62 136 ASP B N 1
ATOM 2112 C CA . ASP B 1 136 ? -26.027 -29.736 -21.031 1.00 29.14 136 ASP B CA 1
ATOM 2113 C C . ASP B 1 136 ? -27.531 -29.924 -21.168 1.00 27.38 136 ASP B C 1
ATOM 2114 O O . ASP B 1 136 ? -28.162 -30.683 -20.427 1.00 39.18 136 ASP B O 1
ATOM 2119 N N . GLU B 1 137 ? -28.095 -29.223 -22.153 1.00 36.41 137 GLU B N 1
ATOM 2120 C CA . GLU B 1 137 ? -29.543 -29.061 -22.241 1.00 30.96 137 GLU B CA 1
ATOM 2121 C C . GLU B 1 137 ? -30.243 -30.375 -22.567 1.00 38.45 137 GLU B C 1
ATOM 2122 O O . GLU B 1 137 ? -31.262 -30.708 -21.951 1.00 36.26 137 GLU B O 1
ATOM 2128 N N . GLU B 1 138 ? -29.721 -31.133 -23.533 1.00 31.46 138 GLU B N 1
ATOM 2129 C CA . GLU B 1 138 ? -30.388 -32.367 -23.927 1.00 45.43 138 GLU B CA 1
ATOM 2130 C C . GLU B 1 138 ? -30.126 -33.514 -22.959 1.00 37.94 138 GLU B C 1
ATOM 2131 O O . GLU B 1 138 ? -30.877 -34.494 -22.971 1.00 34.13 138 GLU B O 1
ATOM 2137 N N . ASP B 1 139 ? -29.091 -33.417 -22.122 1.00 29.53 139 ASP B N 1
ATOM 2138 C CA . ASP B 1 139 ? -28.934 -34.387 -21.043 1.00 35.18 139 ASP B CA 1
ATOM 2139 C C . ASP B 1 139 ? -29.909 -34.107 -19.907 1.00 36.43 139 ASP B C 1
ATOM 2140 O O . ASP B 1 139 ? -30.466 -35.041 -19.318 1.00 33.89 139 ASP B O 1
ATOM 2145 N N . VAL B 1 140 ? -30.119 -32.829 -19.585 1.00 31.90 140 VAL B N 1
ATOM 2146 C CA . VAL B 1 140 ? -31.080 -32.464 -18.549 1.00 26.01 140 VAL B CA 1
ATOM 2147 C C . VAL B 1 140 ? -32.486 -32.884 -18.959 1.00 32.23 140 VAL B C 1
ATOM 2148 O O . VAL B 1 140 ? -33.262 -33.395 -18.143 1.00 50.46 140 VAL B O 1
ATOM 2152 N N . GLU B 1 141 ? -32.833 -32.687 -20.234 1.00 32.25 141 GLU B N 1
ATOM 2153 C CA . GLU B 1 141 ? -34.150 -33.097 -20.709 1.00 32.70 141 GLU B CA 1
ATOM 2154 C C . GLU B 1 141 ? -34.274 -34.613 -20.789 1.00 39.21 141 GLU B C 1
ATOM 2155 O O . GLU B 1 141 ? -35.381 -35.148 -20.661 1.00 30.76 141 GLU B O 1
ATOM 2161 N N . LYS B 1 142 ? -33.161 -35.321 -21.003 1.00 36.81 142 LYS B N 1
ATOM 2162 C CA . LYS B 1 142 ? -33.198 -36.780 -20.976 1.00 32.97 142 LYS B CA 1
ATOM 2163 C C . LYS B 1 142 ? -33.526 -37.288 -19.578 1.00 46.36 142 LYS B C 1
ATOM 2164 O O . LYS B 1 142 ? -34.413 -38.132 -19.402 1.00 32.19 142 LYS B O 1
ATOM 2170 N N . CYS B 1 143 ? -32.813 -36.784 -18.567 1.00 36.29 143 CYS B N 1
ATOM 2171 C CA . CYS B 1 143 ? -33.132 -37.140 -17.189 1.00 28.76 143 CYS B CA 1
ATOM 2172 C C . CYS B 1 143 ? -34.532 -36.674 -16.816 1.00 34.14 143 CYS B C 1
ATOM 2173 O O . CYS B 1 143 ? -35.243 -37.354 -16.066 1.00 42.54 143 CYS B O 1
ATOM 2176 N N . SER B 1 144 ? -34.945 -35.515 -17.333 1.00 29.16 144 SER B N 1
ATOM 2177 C CA . SER B 1 144 ? -36.288 -35.017 -17.056 1.00 32.94 144 SER B CA 1
ATOM 2178 C C . SER B 1 144 ? -37.348 -35.950 -17.627 1.00 33.41 144 SER B C 1
ATOM 2179 O O . SER B 1 144 ? -38.337 -36.263 -16.954 1.00 35.62 144 SER B O 1
ATOM 2182 N N . ASN B 1 145 ? -37.157 -36.412 -18.865 1.00 35.63 145 ASN B N 1
ATOM 2183 C CA . ASN B 1 145 ? -38.132 -37.308 -19.478 1.00 30.82 145 ASN B CA 1
ATOM 2184 C C . ASN B 1 145 ? -38.108 -38.683 -18.823 1.00 29.06 145 ASN B C 1
ATOM 2185 O O . ASN B 1 145 ? -39.160 -39.309 -18.640 1.00 33.22 145 ASN B O 1
ATOM 2190 N N . PHE B 1 146 ? -36.914 -39.166 -18.466 1.00 23.34 146 PHE B N 1
ATOM 2191 C CA . PHE B 1 146 ? -36.785 -40.467 -17.816 1.00 26.89 146 PHE B CA 1
ATOM 2192 C C . PHE B 1 146 ? -37.558 -40.505 -16.503 1.00 39.90 146 PHE B C 1
ATOM 2193 O O . PHE B 1 146 ? -38.313 -41.448 -16.239 1.00 47.11 146 PHE B O 1
ATOM 2201 N N . ALA B 1 147 ? -37.387 -39.477 -15.669 1.00 40.90 147 ALA B N 1
ATOM 2202 C CA . ALA B 1 147 ? -38.056 -39.457 -14.373 1.00 31.25 147 ALA B CA 1
ATOM 2203 C C . ALA B 1 147 ? -39.556 -39.228 -14.521 1.00 40.69 147 ALA B C 1
ATOM 2204 O O . ALA B 1 147 ? -40.352 -39.800 -13.767 1.00 29.89 147 ALA B O 1
ATOM 2206 N N . ILE B 1 148 ? -39.962 -38.397 -15.484 1.00 30.89 148 ILE B N 1
ATOM 2207 C CA . ILE B 1 148 ? -41.385 -38.131 -15.679 1.00 44.08 148 ILE B CA 1
ATOM 2208 C C . ILE B 1 148 ? -42.104 -39.383 -16.164 1.00 41.86 148 ILE B C 1
ATOM 2209 O O . ILE B 1 148 ? -43.205 -39.703 -15.697 1.00 40.09 148 ILE B O 1
ATOM 2214 N N . ALA B 1 149 ? -41.499 -40.109 -17.107 1.00 37.42 149 ALA B N 1
ATOM 2215 C CA . ALA B 1 149 ? -42.085 -41.368 -17.550 1.00 38.25 149 ALA B CA 1
ATOM 2216 C C . ALA B 1 149 ? -42.250 -42.333 -16.383 1.00 45.82 149 ALA B C 1
ATOM 2217 O O . ALA B 1 149 ? -43.247 -43.059 -16.304 1.00 32.12 149 ALA B O 1
ATOM 2219 N N . PHE B 1 150 ? -41.274 -42.362 -15.469 1.00 45.02 150 PHE B N 1
ATOM 2220 C CA . PHE B 1 150 ? -41.359 -43.246 -14.310 1.00 43.36 150 PHE B CA 1
ATOM 2221 C C . PHE B 1 150 ? -42.495 -42.850 -13.376 1.00 45.84 150 PHE B C 1
ATOM 2222 O O . PHE B 1 150 ? -43.062 -43.712 -12.695 1.00 55.85 150 PHE B O 1
ATOM 2230 N N . ALA B 1 151 ? -42.847 -41.561 -13.333 1.00 46.14 151 ALA B N 1
ATOM 2231 C CA . ALA B 1 151 ? -43.919 -41.108 -12.451 1.00 57.36 151 ALA B CA 1
ATOM 2232 C C . ALA B 1 151 ? -45.292 -41.532 -12.958 1.00 56.63 151 ALA B C 1
ATOM 2233 O O . ALA B 1 151 ? -46.205 -41.747 -12.153 1.00 58.14 151 ALA B O 1
ATOM 2235 N N . GLU B 1 152 ? -45.459 -41.641 -14.280 1.00 48.84 152 GLU B N 1
ATOM 2236 C CA . GLU B 1 152 ? -46.739 -42.063 -14.846 1.00 62.43 152 GLU B CA 1
ATOM 2237 C C . GLU B 1 152 ? -47.098 -43.475 -14.400 1.00 71.82 152 GLU B C 1
ATOM 2238 O O . GLU B 1 152 ? -48.260 -43.758 -14.087 1.00 79.68 152 GLU B O 1
ATOM 2244 N N . LYS B 1 153 ? -46.112 -44.369 -14.328 1.00 64.78 153 LYS B N 1
ATOM 2245 C CA . LYS B 1 153 ? -46.380 -45.745 -13.919 1.00 71.12 153 LYS B CA 1
ATOM 2246 C C . LYS B 1 153 ? -46.809 -45.863 -12.461 1.00 55.22 153 LYS B C 1
ATOM 2247 O O . LYS B 1 153 ? -47.041 -46.984 -11.994 1.00 58.30 153 LYS B O 1
ATOM 2253 N N . PHE B 1 154 ? -46.922 -44.753 -11.739 1.00 58.06 154 PHE B N 1
ATOM 2254 C CA . PHE B 1 154 ? -47.398 -44.765 -10.362 1.00 70.11 154 PHE B CA 1
ATOM 2255 C C . PHE B 1 154 ? -48.685 -43.955 -10.242 1.00 80.93 154 PHE B C 1
ATOM 2256 O O . PHE B 1 154 ? -49.103 -43.578 -9.147 1.00 90.02 154 PHE B O 1
#

Sequence (292 aa):
AKILIAYASMSGNTESIADLIKVSLDAFDHEVVLQEMEGMDAEELLAYDGIILGSYTWGDGELPFEAEDFHDDLENIDLAGKKVAVFGSGDTAYELFCEAVTIFEERLVERGAELVQEGLKIELAPEDEEDVEKCSNFAIAFAEKFAKILIAYASMSGNTESIADLIKVSLDAFDHEVVLQEMEGMDAEELLAYDGIILGSYTWGDGELPFEAEDFHDDLENIDLAGKKVAVFGSGDTAYELFCEAVTIFEERLVERGAELVQEGLKIELAPEDEEDVEKCSNFAIAFAEKF

Secondary structure (DSSP, 8-state):
--EEEEEE-SSSHHHHHHHHHHHHHHHTT--EEEEESTT--GGGGGG-SEEEEEE---GGGPPPHHHHHHHHHGGG---TT-EEEEEEEE-TTSSSTTHHHHHHHHHHHTTT-EE-SPPEEEES---SHHHHHHHHHHHHHHHHT-/-EEEEEEE-SSSHHHHHHHHHHHHHHHTT-EEEEEESTT--GGGGGG-SEEEEEE---GGGPPPTTHHHHHHTTTT---TT-EEEEEEEE-TTSSSTTHHHHHHHHHHHTTT-EE-S--EEEES---SHHHHHHHHHHHHHHHHT-

Nearest PDB structures (foldseek):
  6gaq-assembly1_A  TM=1.007E+00  e=9.432E-30  Bacillus cereus ATCC 14579
  6ft1-assembly1_A  TM=9.635E-01  e=1.471E-16  Bacillus cereus
  5lji-assembly2_C  TM=9.569E-01  e=1.334E-14  Streptococcus pneumoniae
  5veg-assembly3_C  TM=9.394E-01  e=1.677E-13  Limosilactobacillus reuteri
  4nll-assembly1_A  TM=8.252E-01  e=2.719E-09  Clostridium beijerinckii

Solvent-accessible surface area: 12937 Å² total; per-residue (Å²): 77,57,0,0,0,0,18,3,27,120,94,24,37,1,48,44,0,0,14,7,0,10,0,0,0,23,11,60,147,31,107,17,54,35,61,107,0,106,73,14,96,2,117,70,0,66,74,20,70,0,0,0,0,0,2,20,26,119,40,130,10,110,17,0,136,38,0,92,110,5,28,75,64,0,87,131,13,99,0,66,64,40,68,0,0,0,0,0,6,9,39,81,89,146,169,73,56,3,50,0,2,57,41,0,13,109,27,0,79,114,66,41,9,85,54,25,32,115,9,11,74,0,66,91,25,7,119,64,88,120,16,0,80,86,1,3,102,17,0,35,34,0,7,128,81,78,58,66,0,0,0,0,14,3,21,133,95,24,38,2,38,44,0,0,11,7,0,5,0,0,0,24,14,69,140,28,108,16,43,15,65,97,1,86,92,13,71,2,118,60,0,90,69,17,72,0,0,0,0,0,1,24,26,115,42,142,10,94,7,2,146,53,0,73,63,3,27,80,80,1,94,134,18,104,0,62,68,36,73,0,0,0,0,0,6,10,40,89,91,147,172,81,69,3,43,1,1,76,49,0,16,120,29,1,77,92,64,40,6,94,60,22,29,116,7,16,72,0,75,87,25,7,117,48,115,123,15,0,89,83,0,3,95,13,0,51,38,0,8,136,82,82

Foldseek 3Di:
DAEEEEEADDPCQQVLLSVLLQVLVVVVVTDYHYYYQAVPQLVVLVVYQEYEYEYEADPPRDGPPRCVVSLVNLPPDAQANREYAYEYEYAPVDPNQPSVRVSSVCSCVVRRYHDQDRYHYHYGHCPDDVSSVSSNVVSVSSVVVD/DEEEEEEADDPCQQVLLSVLLQVLLVVVVYHYHYYYLPVDQQPCLVVGQEYEYEAEADPPRHGPPSVVVSLVRCVDAQQANYEYEYEYEAAPVDPCQRSVRVSVVVSCVVRHYDDQDRYYYHYGHCPDDVSSVSSNVVSVSSNVVD

Radius of gyration: 20.27 Å; Cα contacts (8 Å, |Δi|>4): 624; chains: 2; bounding box: 36×64×31 Å

B-factor: mean 44.27, std 14.71, range [9.8, 105.55]